Protein AF-A0A7I8DWJ0-F1 (afdb_monomer)

Radius of gyration: 32.16 Å; Cα contacts (8 Å, |Δi|>4): 119; chains: 1; bounding box: 86×66×66 Å

Structure (mmCIF, N/CA/C/O backbone):
data_AF-A0A7I8DWJ0-F1
#
_entry.id   AF-A0A7I8DWJ0-F1
#
loop_
_atom_site.group_PDB
_atom_site.id
_atom_site.type_symbol
_atom_site.label_atom_id
_atom_site.label_alt_id
_atom_site.label_comp_id
_atom_site.label_asym_id
_atom_site.label_entity_id
_atom_site.label_seq_id
_atom_site.pdbx_PDB_ins_code
_atom_site.Cartn_x
_atom_site.Cartn_y
_atom_site.Cartn_z
_atom_site.occupancy
_atom_site.B_iso_or_equiv
_atom_site.auth_seq_id
_atom_site.auth_comp_id
_atom_site.auth_asym_id
_atom_site.auth_atom_id
_atom_site.pdbx_PDB_model_num
ATOM 1 N N . MET A 1 1 ? 43.640 -43.663 -15.642 1.00 38.12 1 MET A N 1
ATOM 2 C CA . MET A 1 1 ? 42.556 -43.078 -16.463 1.00 38.12 1 MET A CA 1
ATOM 3 C C . MET A 1 1 ? 41.650 -42.238 -15.567 1.00 38.12 1 MET A C 1
ATOM 5 O O . MET A 1 1 ? 40.808 -42.789 -14.877 1.00 38.12 1 MET A O 1
ATOM 9 N N . LYS A 1 2 ? 41.875 -40.920 -15.508 1.00 41.25 2 LYS A N 1
ATOM 10 C CA . LYS A 1 2 ? 41.028 -39.936 -14.808 1.00 41.25 2 LYS A CA 1
ATOM 11 C C . LYS A 1 2 ? 40.870 -38.720 -15.730 1.00 41.25 2 LYS A C 1
ATOM 13 O O . LYS A 1 2 ? 41.513 -37.710 -15.523 1.00 41.25 2 LYS A O 1
ATOM 18 N N . TYR A 1 3 ? 40.081 -38.864 -16.789 1.00 39.22 3 TYR A N 1
ATOM 19 C CA . TYR A 1 3 ? 39.671 -37.759 -17.663 1.00 39.22 3 TYR A CA 1
ATOM 20 C C . TYR A 1 3 ? 38.312 -38.126 -18.269 1.00 39.22 3 TYR A C 1
ATOM 22 O O . TYR A 1 3 ? 38.251 -38.678 -19.360 1.00 39.22 3 TYR A O 1
ATOM 30 N N . SER A 1 4 ? 37.215 -37.925 -17.529 1.00 42.47 4 SER A N 1
ATOM 31 C CA . SER A 1 4 ? 35.872 -37.926 -18.147 1.00 42.47 4 SER A CA 1
ATOM 32 C C . SER A 1 4 ? 34.799 -37.085 -17.433 1.00 42.47 4 SER A C 1
ATOM 34 O O . SER A 1 4 ? 33.689 -36.993 -17.940 1.00 42.47 4 SER A O 1
ATOM 36 N N . ASN A 1 5 ? 35.105 -36.408 -16.316 1.00 39.44 5 ASN A N 1
ATOM 37 C CA . ASN A 1 5 ? 34.100 -35.613 -15.589 1.00 39.44 5 ASN A CA 1
ATOM 38 C C . ASN A 1 5 ? 34.169 -34.092 -15.823 1.00 39.44 5 ASN A C 1
ATOM 40 O O . ASN A 1 5 ? 33.185 -33.411 -15.551 1.00 39.44 5 ASN A O 1
ATOM 44 N N . GLU A 1 6 ? 35.263 -33.541 -16.358 1.00 39.34 6 GLU A N 1
ATOM 45 C CA . GLU A 1 6 ? 35.387 -32.083 -16.561 1.00 39.34 6 GLU A CA 1
ATOM 46 C C . GLU A 1 6 ? 34.667 -31.587 -17.828 1.00 39.34 6 GLU A C 1
ATOM 48 O O . GLU A 1 6 ? 34.031 -30.536 -17.806 1.00 39.34 6 GLU A O 1
ATOM 53 N N . THR A 1 7 ? 34.641 -32.375 -18.906 1.00 38.75 7 THR A N 1
ATOM 54 C CA . THR A 1 7 ? 33.940 -32.028 -20.159 1.00 38.75 7 THR A CA 1
ATOM 55 C C . THR A 1 7 ? 32.411 -32.004 -20.019 1.00 38.75 7 THR A C 1
ATOM 57 O O . THR A 1 7 ? 31.744 -31.231 -20.701 1.00 38.75 7 THR A O 1
ATOM 60 N N . SER A 1 8 ? 31.848 -32.781 -19.087 1.00 44.53 8 SER A N 1
ATOM 61 C CA . SER A 1 8 ? 30.411 -32.781 -18.753 1.00 44.53 8 SER A CA 1
ATOM 62 C C . SER A 1 8 ? 29.980 -31.516 -17.995 1.00 44.53 8 SER A C 1
ATOM 64 O O . SER A 1 8 ? 28.898 -30.979 -18.236 1.00 44.53 8 SER A O 1
ATOM 66 N N . LEU A 1 9 ? 30.837 -31.002 -17.107 1.00 36.72 9 LEU A N 1
ATOM 67 C CA . LEU A 1 9 ? 30.561 -29.795 -16.322 1.00 36.72 9 LEU A CA 1
ATOM 68 C C . LEU A 1 9 ? 30.713 -28.522 -17.161 1.00 36.72 9 LEU A C 1
ATOM 70 O O . LEU A 1 9 ? 29.859 -27.642 -17.075 1.00 36.72 9 LEU A O 1
ATOM 74 N N . ILE A 1 10 ? 31.730 -28.456 -18.028 1.00 40.34 10 ILE A N 1
ATOM 75 C CA . ILE A 1 10 ? 31.945 -27.316 -18.935 1.00 40.34 10 ILE A CA 1
ATOM 76 C C . ILE A 1 10 ? 30.821 -27.231 -19.984 1.00 40.34 10 ILE A C 1
ATOM 78 O O . ILE A 1 10 ? 30.310 -26.143 -20.236 1.00 40.34 10 ILE A O 1
ATOM 82 N N . GLY A 1 11 ? 30.355 -28.364 -20.528 1.00 32.62 11 GLY A N 1
ATOM 83 C CA . GLY A 1 11 ? 29.221 -28.399 -21.465 1.00 32.62 11 GLY A CA 1
ATOM 84 C C . GLY A 1 11 ? 27.873 -28.024 -20.831 1.00 32.62 11 GLY A C 1
ATOM 85 O O . GLY A 1 11 ? 27.068 -27.334 -21.454 1.00 3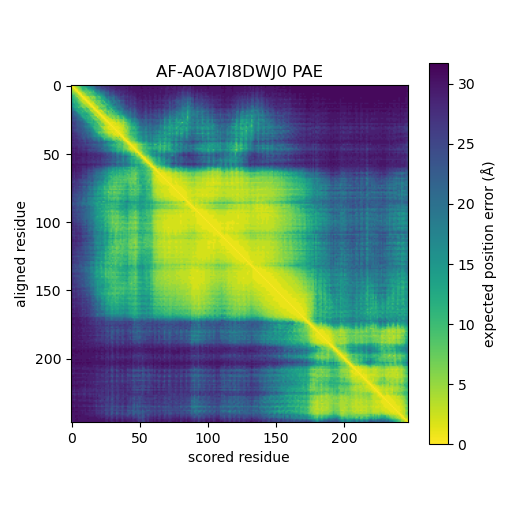2.62 11 GLY A O 1
ATOM 86 N N . LYS A 1 12 ? 27.632 -28.405 -19.567 1.00 36.91 12 LYS A N 1
ATOM 87 C CA . LYS A 1 12 ? 26.443 -27.970 -18.807 1.00 36.91 12 LYS A CA 1
ATOM 88 C C . LYS A 1 12 ? 26.503 -26.490 -18.430 1.00 36.91 12 LYS A C 1
ATOM 90 O O . LYS A 1 12 ? 25.482 -25.814 -18.512 1.00 36.91 12 LYS A O 1
ATOM 95 N N . ALA A 1 13 ? 27.679 -25.985 -18.057 1.00 32.97 13 ALA A N 1
ATOM 96 C CA . ALA A 1 13 ? 27.888 -24.569 -17.774 1.00 32.97 13 ALA A CA 1
ATOM 97 C C . ALA A 1 13 ? 27.677 -23.714 -19.033 1.00 32.97 13 ALA A C 1
ATOM 99 O O . ALA A 1 13 ? 26.927 -22.746 -18.964 1.00 32.97 13 ALA A O 1
ATOM 100 N N . ALA A 1 14 ? 28.233 -24.123 -20.180 1.00 31.12 14 ALA A N 1
ATOM 101 C CA . ALA A 1 14 ? 28.065 -23.447 -21.467 1.00 31.12 14 ALA A CA 1
ATOM 102 C C . ALA A 1 14 ? 26.604 -23.444 -21.952 1.00 31.12 14 ALA A C 1
ATOM 104 O O . ALA A 1 14 ? 26.089 -22.380 -22.275 1.00 31.12 14 ALA A O 1
ATOM 105 N N . ASN A 1 15 ? 25.895 -24.581 -21.895 1.00 34.09 15 ASN A N 1
ATOM 106 C CA . ASN A 1 15 ? 24.464 -24.631 -22.233 1.00 34.09 15 ASN A CA 1
ATOM 107 C C . ASN A 1 15 ? 23.600 -23.816 -21.260 1.00 34.09 15 ASN A C 1
ATOM 109 O O . ASN A 1 15 ? 22.621 -23.205 -21.674 1.00 34.09 15 ASN A O 1
ATOM 113 N N . SER A 1 16 ? 23.950 -23.777 -19.969 1.00 35.78 16 SER A N 1
ATOM 114 C CA . SER A 1 16 ? 23.256 -22.903 -19.019 1.00 35.78 16 SER A CA 1
ATOM 115 C C . SER A 1 16 ? 23.522 -21.427 -19.316 1.00 35.78 16 SER A C 1
ATOM 117 O O . SER A 1 16 ? 22.603 -20.633 -19.207 1.00 35.78 16 SER A O 1
ATOM 119 N N . LEU A 1 17 ? 24.736 -21.053 -19.734 1.00 32.88 17 LEU A N 1
ATOM 120 C CA . LEU A 1 17 ? 25.091 -19.679 -20.096 1.00 32.88 17 LEU A CA 1
ATOM 121 C C . LEU A 1 17 ? 24.358 -19.220 -21.365 1.00 32.88 17 LEU A C 1
ATOM 123 O O . LEU A 1 17 ? 23.920 -18.079 -21.428 1.00 32.88 17 LEU A O 1
ATOM 127 N N . ASP A 1 18 ? 24.181 -20.124 -22.330 1.00 39.91 18 ASP A N 1
ATOM 128 C CA . ASP A 1 18 ? 23.514 -19.878 -23.615 1.00 39.91 18 ASP A CA 1
ATOM 129 C C . ASP A 1 18 ? 21.983 -19.771 -23.461 1.00 39.91 18 ASP A C 1
ATOM 131 O O . ASP A 1 18 ? 21.349 -18.858 -23.988 1.00 39.91 18 ASP A O 1
ATOM 135 N N . ILE A 1 19 ? 21.379 -20.619 -22.617 1.00 40.84 19 ILE A N 1
ATOM 136 C CA . ILE A 1 19 ? 19.956 -20.507 -22.241 1.00 40.84 19 ILE A CA 1
ATOM 137 C C . ILE A 1 19 ? 19.712 -19.240 -21.410 1.00 40.84 19 ILE A C 1
ATOM 139 O O . ILE A 1 19 ? 18.733 -18.531 -21.641 1.00 40.84 19 ILE A O 1
ATOM 143 N N . LYS A 1 20 ? 20.615 -18.923 -20.472 1.00 37.03 20 LYS A N 1
ATOM 144 C CA . LYS A 1 20 ? 20.565 -17.681 -19.692 1.00 37.03 20 LYS A CA 1
ATOM 145 C C . LYS A 1 20 ? 20.691 -16.458 -20.607 1.00 37.03 20 LYS A C 1
ATOM 147 O O . LYS A 1 20 ? 19.865 -15.566 -20.502 1.00 37.03 20 LYS A O 1
ATOM 152 N N . GLY A 1 21 ? 21.623 -16.451 -21.562 1.00 31.94 21 GLY A N 1
ATOM 153 C CA . GLY A 1 21 ? 21.778 -15.387 -22.564 1.00 31.94 21 GLY A CA 1
ATOM 154 C C . GLY A 1 21 ? 20.556 -15.211 -23.472 1.00 31.94 21 GLY A C 1
ATOM 155 O O . GLY A 1 21 ? 20.156 -14.084 -23.751 1.00 31.94 21 GLY A O 1
ATOM 156 N N . ALA A 1 22 ? 19.904 -16.306 -23.871 1.00 38.81 22 ALA A N 1
ATOM 157 C CA . ALA A 1 22 ? 18.688 -16.269 -24.686 1.00 38.81 22 ALA A CA 1
ATOM 158 C C . ALA A 1 22 ? 17.448 -15.768 -23.919 1.00 38.81 22 ALA A C 1
ATOM 160 O O . ALA A 1 22 ? 16.574 -15.136 -24.511 1.00 38.81 22 ALA A O 1
ATOM 161 N N . ILE A 1 23 ? 17.355 -16.037 -22.613 1.00 40.31 23 ILE A N 1
ATOM 162 C CA . ILE A 1 23 ? 16.277 -15.529 -21.747 1.00 40.31 23 ILE A CA 1
ATOM 163 C C . ILE A 1 23 ? 16.536 -14.061 -21.371 1.00 40.31 23 ILE A C 1
ATOM 165 O O . ILE A 1 23 ? 15.615 -13.256 -21.458 1.00 40.31 23 ILE A O 1
ATOM 169 N N . ILE A 1 24 ? 17.790 -13.696 -21.065 1.00 40.47 24 ILE A N 1
ATOM 170 C CA . ILE A 1 24 ? 18.255 -12.305 -20.888 1.00 40.47 24 ILE A CA 1
ATOM 171 C C . ILE A 1 24 ? 17.880 -11.480 -22.114 1.00 40.47 24 ILE A C 1
ATOM 173 O O . ILE A 1 24 ? 17.202 -10.470 -21.972 1.00 40.47 24 ILE A O 1
ATOM 177 N N . GLY A 1 25 ? 18.238 -11.953 -23.311 1.00 41.56 25 GLY A N 1
ATOM 178 C CA . GLY A 1 25 ? 17.895 -11.296 -24.569 1.00 41.56 25 GLY A CA 1
ATOM 179 C C . GLY A 1 25 ? 16.391 -11.094 -24.732 1.00 41.56 25 GLY A C 1
ATOM 180 O O . GLY A 1 25 ? 15.974 -10.010 -25.104 1.00 41.56 25 GLY A O 1
ATOM 181 N N . LYS A 1 26 ? 15.560 -12.076 -24.360 1.00 48.03 26 LYS A N 1
ATOM 182 C CA . LYS A 1 26 ? 14.095 -11.963 -24.464 1.00 48.03 26 LYS A CA 1
ATOM 183 C C . LYS A 1 26 ? 13.479 -10.998 -23.456 1.00 48.03 26 LYS A C 1
ATOM 185 O O . LYS A 1 26 ? 12.588 -10.255 -23.845 1.00 48.03 26 LYS A O 1
ATOM 190 N N . THR A 1 27 ? 13.933 -10.975 -22.203 1.00 46.00 27 THR A N 1
ATOM 191 C CA . THR A 1 27 ? 13.419 -10.042 -21.182 1.00 46.00 27 THR A CA 1
ATOM 192 C C . THR A 1 27 ? 13.925 -8.611 -21.414 1.00 46.00 27 THR A C 1
ATOM 194 O O . THR A 1 27 ? 13.172 -7.661 -21.218 1.00 46.00 27 THR A O 1
ATOM 197 N N . LEU A 1 28 ? 15.161 -8.438 -21.898 1.00 46.34 28 LEU A N 1
ATOM 198 C CA . LEU A 1 28 ? 15.708 -7.141 -22.327 1.00 46.34 28 LEU A CA 1
ATOM 199 C C . LEU A 1 28 ? 15.039 -6.619 -23.591 1.00 46.34 28 LEU A C 1
ATOM 201 O O . LEU A 1 28 ? 14.579 -5.480 -23.602 1.00 46.34 28 LEU A O 1
ATOM 205 N N . ASP A 1 29 ? 14.954 -7.444 -24.637 1.00 52.12 29 ASP A N 1
ATOM 206 C CA . ASP A 1 29 ? 14.240 -7.086 -25.861 1.00 52.12 29 ASP A CA 1
ATOM 207 C C . ASP A 1 29 ? 12.781 -6.789 -25.540 1.00 52.12 29 ASP A C 1
ATOM 209 O O . ASP A 1 29 ? 12.215 -5.881 -26.131 1.00 52.12 29 ASP A O 1
ATOM 213 N N . PHE A 1 30 ? 12.190 -7.476 -24.561 1.00 55.66 30 PHE A N 1
ATOM 214 C CA . PHE A 1 30 ? 10.853 -7.184 -24.077 1.00 55.66 30 PHE A CA 1
ATOM 215 C C . PHE A 1 30 ? 10.749 -5.826 -23.391 1.00 55.66 30 PHE A C 1
ATOM 217 O O . PHE A 1 30 ? 9.953 -5.022 -23.848 1.00 55.66 30 PHE A O 1
ATOM 224 N N . ILE A 1 31 ? 11.540 -5.524 -22.356 1.00 52.66 31 ILE A N 1
ATOM 225 C CA . ILE A 1 31 ? 11.475 -4.229 -21.650 1.00 52.66 31 ILE A CA 1
ATOM 226 C C . ILE A 1 31 ? 11.769 -3.077 -22.623 1.00 52.66 31 ILE A C 1
ATOM 228 O O . ILE A 1 31 ? 11.056 -2.075 -22.640 1.00 52.66 31 ILE A O 1
ATOM 232 N N . ILE A 1 32 ? 12.757 -3.249 -23.505 1.00 54.53 32 ILE A N 1
ATOM 233 C CA . ILE A 1 32 ? 13.129 -2.256 -24.517 1.00 54.53 32 ILE A CA 1
ATOM 234 C C . ILE A 1 32 ? 12.031 -2.114 -25.581 1.00 54.53 32 ILE A C 1
ATOM 236 O O . ILE A 1 32 ? 11.665 -0.989 -25.917 1.00 54.53 32 ILE A O 1
ATOM 240 N N . GLN A 1 33 ? 11.472 -3.202 -26.122 1.00 55.09 33 GLN A N 1
ATOM 241 C CA . GLN A 1 33 ? 10.361 -3.128 -27.085 1.00 55.09 33 GLN A CA 1
ATOM 242 C C . GLN A 1 33 ? 9.077 -2.629 -26.431 1.00 55.09 33 GLN A C 1
ATOM 244 O O . GLN A 1 33 ? 8.309 -1.930 -27.076 1.00 55.09 33 GLN A O 1
ATOM 249 N N . PHE A 1 34 ? 8.846 -2.944 -25.164 1.00 56.62 34 PHE A N 1
ATOM 250 C CA . PHE A 1 34 ? 7.689 -2.530 -24.390 1.00 56.62 34 PHE A CA 1
ATOM 251 C C . PHE A 1 34 ? 7.706 -1.019 -24.142 1.00 56.62 34 PHE A C 1
ATOM 253 O O . PHE A 1 34 ? 6.735 -0.332 -24.465 1.00 56.62 34 PHE A O 1
ATOM 260 N N . ILE A 1 35 ? 8.832 -0.488 -23.655 1.00 52.22 35 ILE A N 1
ATOM 261 C CA . ILE A 1 35 ? 9.038 0.952 -23.457 1.00 52.22 35 ILE A CA 1
ATOM 262 C C . ILE A 1 35 ? 8.957 1.668 -24.802 1.00 52.22 35 ILE A C 1
ATOM 264 O O . ILE A 1 35 ? 8.187 2.618 -24.947 1.00 52.22 35 ILE A O 1
ATOM 268 N N . ASN A 1 36 ? 9.638 1.155 -25.830 1.00 52.88 36 ASN A N 1
ATOM 269 C CA . ASN A 1 36 ? 9.547 1.730 -27.168 1.00 52.88 36 ASN A CA 1
ATOM 270 C C . ASN A 1 36 ? 8.117 1.672 -27.729 1.00 52.88 36 ASN A C 1
ATOM 272 O O . ASN A 1 36 ? 7.668 2.655 -28.306 1.00 52.88 36 ASN A O 1
ATOM 276 N N . ASN A 1 37 ? 7.356 0.593 -27.543 1.00 54.19 37 ASN A N 1
ATOM 277 C CA . ASN A 1 37 ? 5.997 0.481 -28.078 1.00 54.19 37 ASN A CA 1
ATOM 278 C C . ASN A 1 37 ? 5.004 1.355 -27.298 1.00 54.19 37 ASN A C 1
ATOM 280 O O . ASN A 1 37 ? 4.259 2.117 -27.908 1.00 54.19 37 ASN A O 1
ATOM 284 N N . LYS A 1 38 ? 4.993 1.331 -25.960 1.00 52.81 38 LYS A N 1
ATOM 285 C CA . LYS A 1 38 ? 4.012 2.095 -25.160 1.00 52.81 38 LYS A CA 1
ATOM 286 C C . LYS A 1 38 ? 4.289 3.594 -25.111 1.00 52.81 38 LYS A C 1
ATOM 288 O O . LYS A 1 38 ? 3.333 4.379 -25.130 1.00 52.81 38 LYS A O 1
ATOM 293 N N . VAL A 1 39 ? 5.561 4.003 -25.082 1.00 49.59 39 VAL A N 1
ATOM 294 C CA . VAL A 1 39 ? 5.929 5.427 -25.128 1.00 49.59 39 VAL A CA 1
ATOM 295 C C . VAL A 1 39 ? 5.655 6.004 -26.525 1.00 49.59 39 VAL A C 1
ATOM 297 O O . VAL A 1 39 ? 5.149 7.127 -26.641 1.00 49.59 39 VAL A O 1
ATOM 300 N N . ASN A 1 40 ? 5.856 5.219 -27.595 1.00 51.34 40 ASN A N 1
ATOM 301 C CA . ASN A 1 40 ? 5.532 5.654 -28.959 1.00 51.34 40 ASN A CA 1
ATOM 302 C C . ASN A 1 40 ? 4.025 5.616 -29.284 1.00 51.34 40 ASN A C 1
ATOM 304 O O . ASN A 1 40 ? 3.546 6.503 -29.991 1.00 51.34 40 ASN A O 1
ATOM 308 N N . GLU A 1 41 ? 3.244 4.686 -28.720 1.00 53.12 41 GLU A N 1
ATOM 309 C CA . GLU A 1 41 ? 1.799 4.530 -28.996 1.00 53.12 41 GLU A CA 1
ATOM 310 C C . GLU A 1 41 ? 0.873 5.542 -28.283 1.00 53.12 41 GLU A C 1
ATOM 312 O O . GLU A 1 41 ? -0.347 5.424 -28.378 1.00 53.12 41 GLU A O 1
ATOM 317 N N . LYS A 1 42 ? 1.397 6.536 -27.548 1.00 50.28 42 LYS A N 1
ATOM 318 C CA . LYS A 1 42 ? 0.600 7.482 -26.724 1.00 50.28 42 LYS A CA 1
ATOM 319 C C . LYS A 1 42 ? -0.269 6.819 -25.630 1.00 50.28 42 LYS A C 1
ATOM 321 O O . LYS A 1 42 ? -1.027 7.518 -24.962 1.00 50.28 42 LYS A O 1
ATOM 326 N N . LYS A 1 43 ? -0.122 5.508 -25.387 1.00 51.34 43 LYS A N 1
ATOM 327 C CA . LYS A 1 43 ? -0.810 4.765 -24.310 1.00 51.34 43 LYS A CA 1
ATOM 328 C C . LYS A 1 43 ? -0.262 5.070 -22.916 1.00 51.34 43 LYS A C 1
ATOM 330 O O . LYS A 1 43 ? -0.948 4.795 -21.939 1.00 51.34 43 LYS A O 1
ATOM 335 N N . TRP A 1 44 ? 0.915 5.695 -22.825 1.00 54.75 44 TRP A N 1
ATOM 336 C CA . TRP A 1 44 ? 1.435 6.273 -21.583 1.00 54.75 44 TRP A CA 1
ATOM 337 C C . TRP A 1 44 ? 0.424 7.224 -20.926 1.00 54.75 44 TRP A C 1
ATOM 339 O O . TRP A 1 44 ? 0.310 7.228 -19.711 1.00 54.75 44 TRP A O 1
ATOM 349 N N . LYS A 1 45 ? -0.392 7.953 -21.704 1.00 51.00 45 LYS A N 1
ATOM 350 C CA . LYS A 1 45 ? -1.422 8.840 -21.144 1.00 51.00 45 LYS A CA 1
ATOM 351 C C . LYS A 1 45 ? -2.446 8.088 -20.301 1.00 51.00 45 LYS A C 1
ATOM 353 O O . LYS A 1 45 ? -2.716 8.521 -19.196 1.00 51.00 45 LYS A O 1
ATOM 358 N N . ASN A 1 46 ? -2.973 6.960 -20.774 1.00 52.50 46 ASN A N 1
ATOM 359 C CA . ASN A 1 46 ? -3.978 6.193 -20.027 1.00 52.50 46 ASN A CA 1
ATOM 360 C C . ASN A 1 46 ? -3.398 5.594 -18.737 1.00 52.50 46 ASN A C 1
ATOM 362 O O . ASN A 1 46 ? -4.087 5.538 -17.729 1.00 52.50 46 ASN A O 1
ATOM 366 N N . LEU A 1 47 ? -2.110 5.243 -18.760 1.00 50.66 47 LEU A N 1
ATOM 367 C CA . LEU A 1 47 ? -1.382 4.684 -17.620 1.00 50.66 47 LEU A CA 1
ATOM 368 C C . LEU A 1 47 ? -1.181 5.677 -16.462 1.00 50.66 47 LEU A C 1
ATOM 370 O O . LEU A 1 47 ? -1.058 5.240 -15.326 1.00 50.66 47 LEU A O 1
ATOM 374 N N . PHE A 1 48 ? -1.165 6.987 -16.743 1.00 50.84 48 PHE A N 1
ATOM 375 C CA . PHE A 1 48 ? -1.109 8.051 -15.726 1.00 50.84 48 PHE A CA 1
ATOM 376 C C . PHE A 1 48 ? -2.469 8.738 -15.495 1.00 50.84 48 PHE A C 1
ATOM 378 O O . PHE A 1 48 ? -2.703 9.289 -14.423 1.00 50.84 48 PHE A O 1
ATOM 385 N N . LEU A 1 49 ? -3.384 8.704 -16.476 1.00 43.66 49 LEU A N 1
ATOM 386 C CA . LEU A 1 49 ? -4.744 9.253 -16.369 1.00 43.66 49 LEU A CA 1
ATOM 387 C C . LEU A 1 49 ? -5.654 8.406 -15.471 1.00 43.66 49 LEU A C 1
ATOM 389 O O . LEU A 1 49 ? -6.474 8.980 -14.761 1.00 43.66 49 LEU A O 1
ATOM 393 N N . GLU A 1 50 ? -5.535 7.073 -15.500 1.00 41.12 50 GLU A N 1
ATOM 394 C CA . GLU A 1 50 ? -6.388 6.181 -14.692 1.00 41.12 50 GLU A CA 1
ATOM 395 C C . GLU A 1 50 ? -6.018 6.184 -13.202 1.00 41.12 50 GLU A C 1
ATOM 397 O O . GLU A 1 50 ? -6.857 5.870 -12.362 1.00 41.12 50 GLU A O 1
ATOM 402 N N . THR A 1 51 ? -4.793 6.582 -12.853 1.00 44.44 51 THR A N 1
ATOM 403 C CA . THR A 1 51 ? -4.285 6.532 -11.475 1.00 44.44 51 THR A CA 1
ATOM 404 C C . THR A 1 51 ? -4.015 7.894 -10.839 1.00 44.44 51 THR A C 1
ATOM 406 O O . THR A 1 51 ? -3.844 7.963 -9.624 1.00 44.44 51 THR A O 1
ATOM 409 N N . GLY A 1 52 ? -4.033 8.986 -11.607 1.00 37.62 52 GLY A N 1
ATOM 410 C CA . GLY A 1 52 ? -3.768 10.319 -11.077 1.00 37.62 52 GLY A CA 1
ATOM 411 C C . GLY A 1 52 ? -4.366 11.418 -11.942 1.00 37.62 52 GLY A C 1
ATOM 412 O O . GLY A 1 52 ? -3.685 12.008 -12.780 1.00 37.62 52 GLY A O 1
ATOM 413 N N . GLU A 1 53 ? -5.616 11.795 -11.661 1.00 40.41 53 GLU A N 1
ATOM 414 C CA . GLU A 1 53 ? -6.265 12.975 -12.253 1.00 40.41 53 GLU A CA 1
ATOM 415 C C . GLU A 1 53 ? -5.431 14.267 -12.077 1.00 40.41 53 GLU A C 1
ATOM 417 O O . GLU A 1 53 ? -5.662 15.245 -12.781 1.00 40.41 53 GLU A O 1
ATOM 422 N N . GLN A 1 54 ? -4.456 14.285 -11.157 1.00 41.78 54 GLN A N 1
ATOM 423 C CA . GLN A 1 54 ? -3.571 15.418 -10.863 1.00 41.78 54 GLN A CA 1
ATOM 424 C C . GLN A 1 54 ? -2.255 15.432 -11.662 1.00 41.78 54 GLN A C 1
ATOM 426 O O . GLN A 1 54 ? -1.753 16.519 -11.947 1.00 41.78 54 GLN A O 1
ATOM 431 N N . VAL A 1 55 ? -1.712 14.277 -12.071 1.00 45.09 55 VAL A N 1
ATOM 432 C CA . VAL A 1 55 ? -0.417 14.207 -12.786 1.00 45.09 55 VAL A CA 1
ATOM 433 C C . VAL A 1 55 ? -0.526 14.842 -14.174 1.00 45.09 55 VAL A C 1
ATOM 435 O O . VAL A 1 55 ? 0.365 15.563 -14.614 1.00 45.09 55 VAL A O 1
ATOM 438 N N . VAL A 1 56 ? -1.659 14.634 -14.851 1.00 46.25 56 VAL A N 1
ATOM 439 C CA . VAL A 1 56 ? -1.871 15.123 -16.224 1.00 46.25 56 VAL A CA 1
ATOM 440 C C . VAL A 1 56 ? -2.453 16.540 -16.267 1.00 46.25 56 VAL A C 1
ATOM 442 O O . VAL A 1 56 ? -2.210 17.263 -17.231 1.00 46.25 56 VAL A O 1
ATOM 445 N N . LYS A 1 57 ? -3.173 16.979 -15.222 1.00 46.31 57 LYS A N 1
ATOM 446 C CA . LYS A 1 57 ? -3.764 18.332 -15.162 1.00 46.31 57 LYS A CA 1
ATOM 447 C C . LYS A 1 57 ? -2.719 19.458 -15.063 1.00 46.31 57 LYS A C 1
ATOM 449 O O . LYS A 1 57 ? -3.060 20.588 -15.384 1.00 46.31 57 LYS A O 1
ATOM 454 N N . ASN A 1 58 ? -1.472 19.155 -14.684 1.00 47.22 58 ASN A N 1
ATOM 455 C CA . ASN A 1 58 ? -0.393 20.140 -14.497 1.00 47.22 58 ASN A CA 1
ATOM 456 C C . ASN A 1 58 ? 0.662 20.176 -15.624 1.00 47.22 58 ASN A C 1
ATOM 458 O O . ASN A 1 58 ? 1.685 20.841 -15.476 1.00 47.22 58 ASN A O 1
ATOM 462 N N . LEU A 1 59 ? 0.451 19.476 -16.743 1.00 51.00 59 LEU A N 1
ATOM 463 C CA . LEU A 1 59 ? 1.397 19.456 -17.865 1.00 51.00 59 LEU A CA 1
ATOM 464 C C . LEU A 1 59 ? 0.879 20.315 -19.026 1.00 51.00 59 LEU A C 1
ATOM 466 O O . LEU A 1 59 ? 0.305 19.791 -19.982 1.00 51.00 59 LEU A O 1
ATOM 470 N N . ASP A 1 60 ? 1.125 21.626 -18.957 1.00 51.41 60 ASP A N 1
ATOM 471 C CA . ASP A 1 60 ? 0.961 22.539 -20.103 1.00 51.41 60 ASP A CA 1
ATOM 472 C C . ASP A 1 60 ? 1.871 22.139 -21.292 1.00 51.41 60 ASP A C 1
ATOM 474 O O . ASP A 1 60 ? 1.575 22.475 -22.438 1.00 51.41 60 ASP A O 1
ATOM 478 N N . ASP A 1 61 ? 2.934 21.357 -21.043 1.00 63.41 61 ASP A N 1
ATOM 479 C CA . ASP A 1 61 ? 3.858 20.813 -22.047 1.00 63.41 61 ASP A CA 1
ATOM 480 C C . ASP A 1 61 ? 3.903 19.272 -22.024 1.00 63.41 61 ASP A C 1
ATOM 482 O O . ASP A 1 61 ? 4.780 18.625 -21.443 1.00 63.41 61 ASP A O 1
ATOM 486 N N . GLN A 1 62 ? 2.906 18.660 -22.663 1.00 61.38 62 GLN A N 1
ATOM 487 C CA . GLN A 1 62 ? 2.788 17.200 -22.753 1.00 61.38 62 GLN A CA 1
ATOM 488 C C . GLN A 1 62 ? 3.857 16.552 -23.641 1.00 61.38 62 GLN A C 1
ATOM 490 O O . GLN A 1 62 ? 4.190 15.382 -23.438 1.00 61.38 62 GLN A O 1
ATOM 495 N N . ASP A 1 63 ? 4.355 17.277 -24.643 1.00 64.38 63 ASP A N 1
ATOM 496 C CA . ASP A 1 63 ? 5.397 16.772 -25.534 1.00 64.38 63 ASP A CA 1
ATOM 497 C C . ASP A 1 63 ? 6.768 16.836 -24.845 1.00 64.38 63 ASP A C 1
ATOM 499 O O . ASP A 1 63 ? 7.548 15.894 -24.988 1.00 64.38 63 ASP A O 1
ATOM 503 N N . GLY A 1 64 ? 7.018 17.864 -24.023 1.00 65.81 64 GLY A N 1
ATOM 504 C CA . GLY A 1 64 ? 8.163 17.943 -23.112 1.00 65.81 64 GLY A CA 1
ATOM 505 C C . GLY A 1 64 ? 8.218 16.755 -22.156 1.00 65.81 64 GLY A C 1
ATOM 506 O O . GLY A 1 64 ? 9.167 15.979 -22.210 1.00 65.81 64 GLY A O 1
ATOM 507 N N . PHE A 1 65 ? 7.142 16.503 -21.402 1.00 68.38 65 PHE A N 1
ATOM 508 C CA . PHE A 1 65 ? 7.088 15.361 -20.476 1.00 68.38 65 PHE A CA 1
ATOM 509 C C . PHE A 1 65 ? 7.292 14.007 -21.172 1.00 68.38 65 PHE A C 1
ATOM 511 O O . PHE A 1 65 ? 7.990 13.129 -20.665 1.00 68.38 65 PHE A O 1
ATOM 518 N N . LYS A 1 66 ? 6.715 13.819 -22.366 1.00 65.75 66 LYS A N 1
ATOM 519 C CA . LYS A 1 66 ? 6.947 12.605 -23.161 1.00 65.75 66 LYS A CA 1
ATOM 520 C C . LYS A 1 66 ? 8.422 12.464 -23.553 1.00 65.75 66 LYS A C 1
ATOM 522 O O . LYS A 1 66 ? 8.954 11.354 -23.508 1.00 65.75 66 LYS A O 1
ATOM 527 N N . ASN A 1 67 ? 9.060 13.551 -23.981 1.00 67.38 67 ASN A N 1
ATOM 528 C CA . ASN A 1 67 ? 10.473 13.542 -24.349 1.00 67.38 67 ASN A CA 1
ATOM 529 C C . ASN A 1 67 ? 11.358 13.267 -23.130 1.00 67.38 67 ASN A C 1
ATOM 531 O O . ASN A 1 67 ? 12.277 12.461 -23.239 1.00 67.38 67 ASN A O 1
ATOM 535 N N . ASP A 1 68 ? 11.027 13.831 -21.970 1.00 71.94 68 ASP A N 1
ATOM 536 C CA . ASP A 1 68 ? 11.729 13.559 -20.715 1.00 71.94 68 ASP A CA 1
ATOM 537 C C . ASP A 1 68 ? 11.646 12.072 -20.354 1.00 71.94 68 ASP A C 1
ATOM 539 O O . ASP A 1 68 ? 12.669 11.445 -20.087 1.00 71.94 68 ASP A O 1
ATOM 543 N N . LEU A 1 69 ? 10.462 11.457 -20.461 1.00 73.56 69 LEU A N 1
ATOM 544 C CA . LEU A 1 69 ? 10.308 10.012 -20.262 1.00 73.56 69 LEU A CA 1
ATOM 545 C C . LEU A 1 69 ? 11.120 9.182 -21.267 1.00 73.56 69 LEU A C 1
ATOM 547 O O . LEU A 1 69 ? 11.684 8.163 -20.885 1.00 73.56 69 LEU A O 1
ATOM 551 N N . LEU A 1 70 ? 11.210 9.588 -22.537 1.00 66.31 70 LEU A N 1
ATOM 552 C CA . LEU A 1 70 ? 12.032 8.883 -23.534 1.00 66.31 70 LEU A CA 1
ATOM 553 C C . LEU A 1 70 ? 13.528 8.934 -23.208 1.00 66.31 70 LEU A C 1
ATOM 555 O O . LEU A 1 70 ? 14.254 7.987 -23.512 1.00 66.31 70 LEU A O 1
ATOM 559 N N . VAL A 1 71 ? 13.988 10.034 -22.613 1.00 71.50 71 VAL A N 1
ATOM 560 C CA . VAL A 1 71 ? 15.384 10.199 -22.203 1.00 71.50 71 VAL A CA 1
ATOM 561 C C . VAL A 1 71 ? 15.657 9.425 -20.908 1.00 71.50 71 VAL A C 1
ATOM 563 O O . VAL A 1 71 ? 16.621 8.662 -20.851 1.00 71.50 71 VAL A O 1
ATOM 566 N N . ILE A 1 72 ? 14.787 9.554 -19.901 1.00 77.44 72 ILE A N 1
ATOM 567 C CA . ILE A 1 72 ? 14.863 8.811 -18.632 1.00 77.44 72 ILE A CA 1
ATOM 568 C C . ILE A 1 72 ? 14.862 7.310 -18.919 1.00 77.44 72 ILE A C 1
ATOM 570 O O . ILE A 1 72 ? 15.786 6.598 -18.539 1.00 77.44 72 ILE A O 1
ATOM 574 N N . PHE A 1 73 ? 13.893 6.829 -19.694 1.00 73.25 73 PHE A N 1
ATOM 575 C CA . PHE A 1 73 ? 13.780 5.425 -20.086 1.00 73.25 73 PHE A CA 1
ATOM 576 C C . PHE A 1 73 ? 14.511 5.116 -21.397 1.00 73.25 73 PHE A C 1
ATOM 578 O O . PHE A 1 73 ? 14.038 4.322 -22.216 1.00 73.25 73 PHE A O 1
ATOM 585 N N . SER A 1 74 ? 15.678 5.735 -21.604 1.00 69.88 74 SER A N 1
ATOM 586 C CA . SER A 1 74 ? 16.529 5.436 -22.755 1.00 69.88 74 SER A CA 1
ATOM 587 C C . SER A 1 74 ? 16.919 3.957 -22.796 1.00 69.88 74 SER A C 1
ATOM 589 O O . SER A 1 74 ? 16.955 3.257 -21.780 1.00 69.88 74 SER A O 1
ATOM 591 N N . LYS A 1 75 ? 17.266 3.478 -23.994 1.00 66.19 75 LYS A N 1
ATOM 592 C CA . LYS A 1 75 ? 17.711 2.096 -24.202 1.00 66.19 75 LYS A CA 1
ATOM 593 C C . LYS A 1 75 ? 18.852 1.707 -23.254 1.00 66.19 75 LYS A C 1
ATOM 595 O O . LYS A 1 75 ? 18.816 0.612 -22.704 1.00 66.19 75 LYS A O 1
ATOM 600 N N . ASP A 1 76 ? 19.816 2.600 -23.051 1.00 72.94 76 ASP A N 1
ATOM 601 C CA . ASP A 1 76 ? 21.002 2.335 -22.234 1.00 72.94 76 ASP A CA 1
ATOM 602 C C . ASP A 1 76 ? 20.641 2.212 -20.747 1.00 72.94 76 ASP A C 1
ATOM 604 O O . ASP A 1 76 ? 21.061 1.261 -20.084 1.00 72.94 76 ASP A O 1
ATOM 608 N N . ASN A 1 77 ? 19.785 3.108 -20.238 1.00 77.88 77 ASN A N 1
ATOM 609 C CA . ASN A 1 77 ? 19.309 3.052 -18.852 1.00 77.88 77 ASN A CA 1
ATOM 610 C C . ASN A 1 77 ? 18.524 1.760 -18.597 1.00 77.88 77 ASN A C 1
ATOM 612 O O . ASN A 1 77 ? 18.729 1.078 -17.594 1.00 77.88 77 ASN A O 1
ATOM 616 N N . MET A 1 78 ? 17.659 1.383 -19.538 1.00 74.06 78 MET A N 1
ATOM 617 C CA . MET A 1 78 ? 16.850 0.169 -19.422 1.00 74.06 78 MET A CA 1
ATOM 618 C C . MET A 1 78 ? 17.674 -1.099 -19.539 1.00 74.06 78 MET A C 1
ATOM 620 O O . MET A 1 78 ? 17.416 -2.068 -18.825 1.00 74.06 78 MET A O 1
ATOM 624 N N . GLN A 1 79 ? 18.698 -1.083 -20.388 1.00 68.50 79 GLN A N 1
ATOM 625 C CA . GLN A 1 79 ? 19.630 -2.189 -20.487 1.00 68.50 79 GLN A CA 1
ATOM 626 C C . GLN A 1 79 ? 20.384 -2.398 -19.168 1.00 68.50 79 GLN A C 1
ATOM 628 O O . GLN A 1 79 ? 20.452 -3.524 -18.681 1.00 68.50 79 GLN A O 1
ATOM 633 N N . ASN A 1 80 ? 20.858 -1.320 -18.545 1.00 79.25 80 ASN A N 1
ATOM 634 C CA . ASN A 1 80 ? 21.551 -1.376 -17.259 1.00 79.25 80 ASN A CA 1
ATOM 635 C C . ASN A 1 80 ? 20.665 -1.952 -16.135 1.00 79.25 80 ASN A C 1
ATOM 637 O O . ASN A 1 80 ? 21.085 -2.864 -15.419 1.00 79.25 80 ASN A O 1
ATOM 641 N N . ILE A 1 81 ? 19.418 -1.476 -16.010 1.00 80.12 81 ILE A N 1
ATOM 642 C CA . ILE A 1 81 ? 18.460 -1.992 -15.013 1.00 80.12 81 ILE A CA 1
ATOM 643 C C . ILE A 1 81 ? 18.147 -3.472 -15.272 1.00 80.12 81 ILE A C 1
ATOM 645 O O . ILE A 1 81 ? 18.080 -4.282 -14.342 1.00 80.12 81 ILE A O 1
ATOM 649 N N . ALA A 1 82 ? 17.972 -3.864 -16.533 1.00 70.94 82 ALA A N 1
ATOM 650 C CA . ALA A 1 82 ? 17.642 -5.240 -16.877 1.00 70.94 82 ALA A CA 1
ATOM 651 C C . ALA A 1 82 ? 18.814 -6.213 -16.635 1.00 70.94 82 ALA A C 1
ATOM 653 O O . ALA A 1 82 ? 18.608 -7.302 -16.098 1.00 70.94 82 ALA A O 1
ATOM 654 N N . GLU A 1 83 ? 20.051 -5.817 -16.951 1.00 75.31 83 GLU A N 1
ATOM 655 C CA . GLU A 1 83 ? 21.253 -6.621 -16.683 1.00 75.31 83 GLU A CA 1
ATOM 656 C C . GLU A 1 83 ? 21.438 -6.891 -15.182 1.00 75.31 83 GLU A C 1
ATOM 658 O O . GLU A 1 83 ? 21.721 -8.020 -14.776 1.00 75.31 83 GLU A O 1
ATOM 663 N N . LYS A 1 84 ? 21.215 -5.875 -14.344 1.00 80.62 84 LYS A N 1
ATOM 664 C CA . LYS A 1 84 ? 21.368 -5.961 -12.883 1.00 80.62 84 LYS A CA 1
ATOM 665 C C . LYS A 1 84 ? 20.178 -6.595 -12.148 1.00 80.62 84 LYS A C 1
ATOM 667 O O . LYS A 1 84 ? 20.331 -7.037 -11.009 1.00 80.62 84 LYS A O 1
ATOM 672 N N . SER A 1 85 ? 18.993 -6.630 -12.757 1.00 77.69 85 SER A N 1
ATOM 673 C CA . SER A 1 85 ? 17.797 -7.284 -12.192 1.00 77.69 85 SER A CA 1
ATOM 674 C C . SER A 1 85 ? 17.693 -8.771 -12.541 1.00 77.69 85 SER A C 1
ATOM 676 O O . SER A 1 85 ? 16.844 -9.482 -11.996 1.00 77.69 85 SER A O 1
ATOM 678 N N . TYR A 1 86 ? 18.555 -9.259 -13.432 1.00 70.69 86 TYR A N 1
ATOM 679 C CA . TYR A 1 86 ? 18.452 -10.590 -14.014 1.00 70.69 86 TYR A CA 1
ATOM 680 C C . TYR A 1 86 ? 18.454 -11.729 -12.984 1.00 70.69 86 TYR A C 1
ATOM 682 O O . TYR A 1 86 ? 17.590 -12.611 -13.019 1.00 70.69 86 TYR A O 1
ATOM 690 N N . ASP A 1 87 ? 19.418 -11.713 -12.065 1.00 75.56 87 ASP A N 1
ATOM 691 C CA . ASP A 1 87 ? 19.637 -12.774 -11.079 1.00 75.56 87 ASP A CA 1
ATOM 692 C C . ASP A 1 87 ? 18.709 -12.680 -9.861 1.00 75.56 87 ASP A C 1
ATOM 694 O O . ASP A 1 87 ? 18.675 -13.596 -9.035 1.00 75.56 87 ASP A O 1
ATOM 698 N N . LYS A 1 88 ? 17.922 -11.605 -9.773 1.00 82.06 88 LYS A N 1
ATOM 699 C CA . LYS A 1 88 ? 17.003 -11.358 -8.665 1.00 82.06 88 LYS A CA 1
ATOM 700 C C . LYS A 1 88 ? 15.792 -12.265 -8.755 1.00 82.06 88 LYS A C 1
ATOM 702 O O . LYS A 1 88 ? 15.222 -12.458 -9.834 1.00 82.06 88 LYS A O 1
ATOM 707 N N . ARG A 1 89 ? 15.365 -12.786 -7.606 1.00 83.88 89 ARG A N 1
ATOM 708 C CA . ARG A 1 89 ? 14.059 -13.457 -7.471 1.00 83.88 89 ARG A CA 1
ATOM 709 C C . ARG A 1 89 ? 12.932 -12.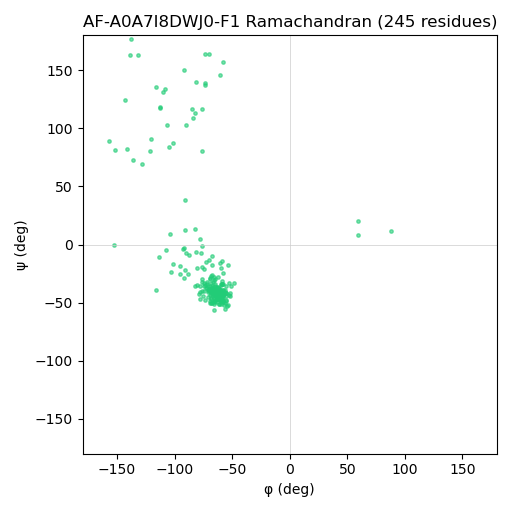433 -7.492 1.00 83.88 89 ARG A C 1
ATOM 711 O O . ARG A 1 89 ? 13.189 -11.250 -7.271 1.00 83.88 89 ARG A O 1
ATOM 718 N N . GLY A 1 90 ? 11.687 -12.861 -7.700 1.00 82.12 90 GLY A N 1
ATOM 719 C CA . GLY A 1 90 ? 10.564 -11.922 -7.776 1.00 82.12 90 GLY A CA 1
ATOM 720 C C . GLY A 1 90 ? 10.388 -11.088 -6.500 1.00 82.12 90 GLY A C 1
ATOM 721 O O . GLY A 1 90 ? 10.110 -9.894 -6.600 1.00 82.12 90 GLY A O 1
ATOM 722 N N . TYR A 1 91 ? 10.673 -11.662 -5.324 1.00 84.69 91 TYR A N 1
ATOM 723 C CA . TYR A 1 91 ? 10.640 -10.947 -4.036 1.00 84.69 91 TYR A CA 1
ATOM 724 C C . TYR A 1 91 ? 11.701 -9.835 -3.907 1.00 84.69 91 TYR A C 1
ATOM 726 O O . TYR A 1 91 ? 11.511 -8.863 -3.185 1.00 84.69 91 TYR A O 1
ATOM 734 N N . GLU A 1 92 ? 12.831 -9.958 -4.604 1.00 87.38 92 GLU A N 1
ATOM 735 C CA . GLU A 1 92 ? 13.919 -8.965 -4.587 1.00 87.38 92 GLU A CA 1
ATOM 736 C C . GLU A 1 92 ? 13.810 -7.982 -5.758 1.00 87.38 92 GLU A C 1
ATOM 738 O O . GLU A 1 92 ? 14.297 -6.852 -5.681 1.00 87.38 92 GLU A O 1
ATOM 743 N N . LEU A 1 93 ? 13.162 -8.415 -6.842 1.00 85.88 93 LEU A N 1
ATOM 744 C CA . LEU A 1 93 ? 13.006 -7.665 -8.079 1.00 85.88 93 LEU A CA 1
ATOM 745 C C . LEU A 1 93 ? 12.287 -6.337 -7.846 1.00 85.88 93 LEU A C 1
ATOM 747 O O . LEU A 1 93 ? 12.739 -5.317 -8.350 1.00 85.88 93 LEU A O 1
ATOM 751 N N . ILE A 1 94 ? 11.208 -6.333 -7.059 1.00 86.12 94 ILE A N 1
ATOM 752 C CA . ILE A 1 94 ? 10.410 -5.119 -6.851 1.00 86.12 94 ILE A CA 1
ATOM 753 C C . ILE A 1 94 ? 11.180 -4.048 -6.109 1.00 86.12 94 ILE A C 1
ATOM 755 O O . ILE A 1 94 ? 11.291 -2.940 -6.612 1.00 86.12 94 ILE A O 1
ATOM 759 N N . SER A 1 95 ? 11.775 -4.384 -4.967 1.00 87.81 95 SER A N 1
ATOM 760 C CA . SER A 1 95 ? 12.573 -3.423 -4.201 1.00 87.81 95 SER A CA 1
ATOM 761 C C . SER A 1 95 ? 13.742 -2.872 -5.023 1.00 87.81 95 SER A C 1
ATOM 763 O O . SER A 1 95 ? 14.115 -1.714 -4.878 1.00 87.81 95 SER A O 1
ATOM 765 N N . TYR A 1 96 ? 14.316 -3.694 -5.905 1.00 90.19 96 TYR A N 1
ATOM 766 C CA . TYR A 1 96 ? 15.359 -3.248 -6.819 1.00 90.19 96 TYR A CA 1
ATOM 767 C C . TYR A 1 96 ? 14.838 -2.269 -7.879 1.00 90.19 96 TYR A C 1
ATOM 769 O O . TYR A 1 96 ? 15.416 -1.199 -8.048 1.00 90.19 96 TYR A O 1
ATOM 777 N N . LEU A 1 97 ? 13.747 -2.619 -8.567 1.00 86.81 97 LEU A N 1
ATOM 778 C CA . LEU A 1 97 ? 13.130 -1.752 -9.572 1.00 86.81 97 LEU A CA 1
ATOM 779 C C . LEU A 1 97 ? 12.634 -0.439 -8.953 1.00 86.81 97 LEU A C 1
ATOM 781 O O . LEU A 1 97 ? 12.803 0.606 -9.566 1.00 86.81 97 LEU A O 1
ATOM 785 N N . GLU A 1 98 ? 12.071 -0.481 -7.741 1.00 89.31 98 GLU A N 1
ATOM 786 C CA . GLU A 1 98 ? 11.671 0.706 -6.969 1.00 89.31 98 GLU A CA 1
ATOM 787 C C . GLU A 1 98 ? 12.842 1.664 -6.800 1.00 89.31 98 GLU A C 1
ATOM 789 O O . GLU A 1 98 ? 12.729 2.826 -7.180 1.00 89.31 98 GLU A O 1
ATOM 794 N N . ASN A 1 99 ? 13.975 1.178 -6.298 1.00 91.94 99 ASN A N 1
ATOM 795 C CA . ASN A 1 99 ? 15.130 2.034 -6.055 1.00 91.94 99 ASN A CA 1
ATOM 796 C C . ASN A 1 99 ? 15.711 2.594 -7.356 1.00 91.94 99 ASN A C 1
ATOM 798 O O . ASN A 1 99 ? 15.886 3.801 -7.468 1.00 91.94 99 ASN A O 1
ATOM 802 N N . GLU A 1 100 ? 15.959 1.746 -8.355 1.00 90.12 100 GLU A N 1
ATOM 803 C CA . GLU A 1 100 ? 16.625 2.189 -9.587 1.00 90.12 100 GLU A CA 1
ATOM 804 C C . GLU A 1 100 ? 15.747 3.128 -10.409 1.00 90.12 100 GLU A C 1
ATOM 806 O O . GLU A 1 100 ? 16.250 4.101 -10.954 1.00 90.12 100 GLU A O 1
ATOM 811 N N . ILE A 1 101 ? 14.436 2.877 -10.496 1.00 88.12 101 ILE A N 1
ATOM 812 C CA . ILE A 1 101 ? 13.539 3.755 -11.258 1.00 88.12 101 ILE A CA 1
ATOM 813 C C . ILE A 1 101 ? 13.377 5.100 -10.532 1.00 88.12 101 ILE A C 1
ATOM 815 O O . ILE A 1 101 ? 13.396 6.139 -11.191 1.00 88.12 101 ILE A O 1
ATOM 819 N N . VAL A 1 102 ? 13.287 5.110 -9.195 1.00 91.94 102 VAL A N 1
ATOM 820 C CA . VAL A 1 102 ? 13.234 6.359 -8.413 1.00 91.94 102 VAL A CA 1
ATOM 821 C C . VAL A 1 102 ? 14.525 7.157 -8.565 1.00 91.94 102 VAL A C 1
ATOM 823 O O . VAL A 1 102 ? 14.462 8.350 -8.862 1.00 91.94 102 VAL A O 1
ATOM 826 N N . GLU A 1 103 ? 15.683 6.515 -8.393 1.00 93.25 103 GLU A N 1
ATOM 827 C CA . GLU A 1 103 ? 16.992 7.153 -8.572 1.00 93.25 103 GLU A CA 1
ATOM 828 C C . GLU A 1 103 ? 17.123 7.728 -9.982 1.00 93.25 103 GLU A C 1
ATOM 830 O O . GLU A 1 103 ? 17.493 8.891 -10.134 1.00 93.25 103 GLU A O 1
ATOM 835 N N . LEU A 1 104 ? 16.698 6.976 -11.001 1.00 88.31 104 LEU A N 1
ATOM 836 C CA . LEU A 1 104 ? 16.695 7.432 -12.385 1.00 88.31 104 LEU A CA 1
ATOM 837 C C . LEU A 1 104 ? 15.805 8.666 -12.577 1.00 88.31 104 LEU A C 1
ATOM 839 O O . LEU A 1 104 ? 16.214 9.628 -13.209 1.00 88.31 104 LEU A O 1
ATOM 843 N N . PHE A 1 105 ? 14.605 8.711 -12.003 1.00 85.12 105 PHE A N 1
ATOM 844 C CA . PHE A 1 105 ? 13.783 9.924 -12.068 1.00 85.12 105 PHE A CA 1
ATOM 845 C C . PHE A 1 105 ? 14.462 11.131 -11.401 1.00 85.12 105 PHE A C 1
ATOM 847 O O . PHE A 1 105 ? 14.430 12.237 -11.951 1.00 85.12 105 PHE A O 1
ATOM 854 N N . ILE A 1 106 ? 15.097 10.928 -10.245 1.00 87.81 106 ILE A N 1
ATOM 855 C CA . ILE A 1 106 ? 15.790 11.989 -9.499 1.00 87.81 106 ILE A CA 1
ATOM 856 C C . ILE A 1 106 ? 17.013 12.505 -10.270 1.00 87.81 106 ILE A C 1
ATOM 858 O O . ILE A 1 106 ? 17.217 13.718 -10.341 1.00 87.81 106 ILE A O 1
ATOM 862 N N . GLU A 1 107 ? 17.800 11.619 -10.887 1.00 89.50 107 GLU A N 1
ATOM 863 C CA . GLU A 1 107 ? 18.972 11.977 -11.704 1.00 89.50 107 GLU A CA 1
ATOM 864 C C . GLU A 1 107 ? 18.614 12.914 -12.863 1.00 89.50 107 GLU A C 1
ATOM 866 O O . GLU A 1 107 ? 19.387 13.811 -13.208 1.00 89.50 107 GLU A O 1
ATOM 871 N N . TYR A 1 108 ? 17.418 12.749 -13.425 1.00 84.12 108 TYR A N 1
ATOM 872 C CA . TYR A 1 108 ? 16.895 13.590 -14.501 1.00 84.12 108 TYR A CA 1
ATOM 873 C C . TYR A 1 108 ? 16.079 14.791 -13.991 1.00 84.12 108 TYR A C 1
ATOM 875 O O . TYR A 1 108 ? 15.429 15.482 -14.774 1.00 84.12 108 TYR A O 1
ATOM 883 N N . GLY A 1 109 ? 16.146 15.091 -12.690 1.00 79.62 109 GLY A N 1
ATOM 884 C CA . GLY A 1 109 ? 15.616 16.321 -12.099 1.00 79.62 109 GLY A CA 1
ATOM 885 C C . GLY A 1 109 ? 14.148 16.267 -11.674 1.00 79.62 109 GLY A C 1
ATOM 886 O O . GLY A 1 109 ? 13.573 17.310 -11.355 1.00 79.62 109 GLY A O 1
ATOM 887 N N . VAL A 1 110 ? 13.527 15.084 -11.635 1.00 80.44 110 VAL A N 1
ATOM 888 C CA . VAL A 1 110 ? 12.178 14.926 -11.076 1.00 80.44 110 VAL A CA 1
ATOM 889 C C . VAL A 1 110 ? 12.246 15.013 -9.550 1.00 80.44 110 VAL A C 1
ATOM 891 O O . VAL A 1 110 ? 13.142 14.461 -8.916 1.00 80.44 110 VAL A O 1
ATOM 894 N N . SER A 1 111 ? 11.294 15.723 -8.939 1.00 84.00 111 SER A N 1
ATOM 895 C CA . SER A 1 111 ? 11.223 15.823 -7.478 1.00 84.00 111 SER A CA 1
ATOM 896 C C . SER A 1 111 ? 11.041 14.443 -6.844 1.00 84.00 111 SER A C 1
ATOM 898 O O . SER A 1 111 ? 10.329 13.605 -7.388 1.00 84.00 111 SER A O 1
ATOM 900 N N . GLU A 1 112 ? 11.618 14.221 -5.663 1.00 83.69 112 GLU A N 1
ATOM 901 C CA . GLU A 1 112 ? 11.552 12.933 -4.953 1.00 83.69 112 GLU A CA 1
ATOM 902 C C . GLU A 1 112 ? 10.109 12.419 -4.803 1.00 83.69 112 GLU A C 1
ATOM 904 O O . GLU A 1 112 ? 9.810 11.268 -5.113 1.00 83.69 112 GLU A O 1
ATOM 909 N N . ARG A 1 113 ? 9.176 13.308 -4.435 1.00 80.44 113 ARG A N 1
ATOM 910 C CA . ARG A 1 113 ? 7.745 12.983 -4.353 1.00 80.44 113 ARG A CA 1
ATOM 911 C C . ARG A 1 113 ? 7.200 12.435 -5.677 1.00 80.44 113 ARG A C 1
ATOM 913 O O . ARG A 1 113 ? 6.553 11.391 -5.677 1.00 80.44 113 ARG A O 1
ATOM 920 N N . ASN A 1 114 ? 7.453 13.135 -6.781 1.00 78.25 114 ASN A N 1
ATOM 921 C CA . ASN A 1 114 ? 6.944 12.738 -8.092 1.00 78.25 114 ASN A CA 1
ATOM 922 C C . ASN A 1 114 ? 7.675 11.496 -8.617 1.00 78.25 114 ASN A C 1
ATOM 924 O O . ASN A 1 114 ? 7.058 10.655 -9.257 1.00 78.25 114 ASN A O 1
ATOM 928 N N . ALA A 1 115 ? 8.965 11.344 -8.310 1.00 86.00 115 ALA A N 1
ATOM 929 C CA . ALA A 1 115 ? 9.759 10.179 -8.678 1.00 86.00 115 ALA A CA 1
ATOM 930 C C . ALA A 1 115 ? 9.158 8.896 -8.093 1.00 86.00 115 ALA A C 1
ATOM 932 O O . ALA A 1 115 ? 8.963 7.929 -8.827 1.00 86.00 115 ALA A O 1
ATOM 933 N N . HIS A 1 116 ? 8.786 8.896 -6.810 1.00 84.75 116 HIS A N 1
ATOM 934 C CA . HIS A 1 116 ? 8.117 7.751 -6.185 1.00 84.75 116 HIS A CA 1
ATOM 935 C C . HIS A 1 116 ? 6.759 7.433 -6.820 1.00 84.75 116 HIS A C 1
ATOM 937 O O . HIS A 1 116 ? 6.480 6.272 -7.122 1.00 84.75 116 HIS A O 1
ATOM 943 N N . GLU A 1 117 ? 5.933 8.453 -7.060 1.00 80.31 117 GLU A N 1
ATOM 944 C CA . GLU A 1 117 ? 4.608 8.288 -7.669 1.00 80.31 117 GLU A CA 1
ATOM 945 C C . GLU A 1 117 ? 4.707 7.726 -9.097 1.00 80.31 117 GLU A C 1
ATOM 947 O O . GLU A 1 117 ? 4.046 6.745 -9.440 1.00 80.31 117 GLU A O 1
ATOM 952 N N . TYR A 1 118 ? 5.605 8.271 -9.920 1.00 78.44 118 TYR A N 1
ATOM 953 C CA . TYR A 1 118 ? 5.808 7.800 -11.290 1.00 78.44 118 TYR A CA 1
ATOM 954 C C . TYR A 1 118 ? 6.417 6.399 -11.331 1.00 78.44 118 TYR A C 1
ATOM 956 O O . TYR A 1 118 ? 5.971 5.560 -12.118 1.00 78.44 118 TYR A O 1
ATOM 964 N N . SER A 1 119 ? 7.390 6.117 -10.461 1.00 84.12 119 SER A N 1
ATOM 965 C CA . SER A 1 119 ? 8.031 4.800 -10.374 1.00 84.12 119 SER A CA 1
ATOM 966 C C . SER A 1 119 ? 7.028 3.706 -10.044 1.00 84.12 119 SER A C 1
ATOM 968 O O . SER A 1 119 ? 7.051 2.651 -10.676 1.00 84.12 119 SER A O 1
ATOM 970 N N . TYR A 1 120 ? 6.106 3.967 -9.113 1.00 83.75 120 TYR A N 1
ATOM 971 C CA . TYR A 1 120 ? 5.054 3.018 -8.760 1.00 83.75 120 TYR A CA 1
ATOM 972 C C . TYR A 1 120 ? 4.240 2.587 -9.989 1.00 83.75 120 TYR A C 1
ATOM 974 O O . TYR A 1 120 ? 4.066 1.390 -10.226 1.00 83.75 120 TYR A O 1
ATOM 982 N N . HIS A 1 121 ? 3.803 3.541 -10.817 1.00 75.50 121 HIS A N 1
ATOM 983 C CA . HIS A 1 121 ? 3.056 3.235 -12.042 1.00 75.50 121 HIS A CA 1
ATOM 984 C C . HIS A 1 121 ? 3.894 2.455 -13.055 1.00 75.50 121 HIS A C 1
ATOM 986 O O . HIS A 1 121 ? 3.417 1.466 -13.614 1.00 75.50 121 HIS A O 1
ATOM 992 N N . PHE A 1 122 ? 5.157 2.838 -13.246 1.00 75.50 122 PHE A N 1
ATOM 993 C CA . PHE A 1 122 ? 6.074 2.107 -14.122 1.00 75.50 122 PHE A CA 1
ATOM 994 C C . PHE A 1 122 ? 6.301 0.659 -13.677 1.00 75.50 122 PHE A C 1
ATOM 996 O O . PHE A 1 122 ? 6.341 -0.244 -14.512 1.00 75.50 122 PHE A O 1
ATOM 1003 N N . ILE A 1 123 ? 6.386 0.405 -12.374 1.00 80.94 123 ILE A N 1
ATOM 1004 C CA . ILE A 1 123 ? 6.566 -0.949 -11.842 1.00 80.94 123 ILE A CA 1
ATOM 1005 C C . ILE A 1 123 ? 5.331 -1.816 -12.064 1.00 80.94 123 ILE A C 1
ATOM 1007 O O . ILE A 1 123 ? 5.477 -2.971 -12.466 1.00 80.94 123 ILE A O 1
ATOM 1011 N N . GLN A 1 124 ? 4.124 -1.280 -11.848 1.00 76.50 124 GLN A N 1
ATOM 1012 C CA . GLN A 1 124 ? 2.885 -2.028 -12.117 1.00 76.50 124 GLN A CA 1
ATOM 1013 C C . GLN A 1 124 ? 2.830 -2.496 -13.568 1.00 76.50 124 GLN A C 1
ATOM 1015 O O . GLN A 1 124 ? 2.531 -3.655 -13.849 1.00 76.50 124 GLN A O 1
ATOM 1020 N N . ILE A 1 125 ? 3.220 -1.608 -14.477 1.00 73.38 125 ILE A N 1
ATOM 1021 C CA . ILE A 1 125 ? 3.301 -1.902 -15.896 1.00 73.38 125 ILE A CA 1
ATOM 1022 C C . ILE A 1 125 ? 4.299 -3.029 -16.179 1.00 73.38 125 ILE A C 1
ATOM 1024 O O . ILE A 1 125 ? 3.945 -3.991 -16.854 1.00 73.38 125 ILE A O 1
ATOM 1028 N N . ILE A 1 126 ? 5.528 -2.926 -15.658 1.00 74.38 126 ILE A N 1
ATOM 1029 C CA . ILE A 1 126 ? 6.559 -3.963 -15.829 1.00 74.38 126 ILE A CA 1
ATOM 1030 C C . ILE A 1 126 ? 6.046 -5.315 -15.321 1.00 74.38 126 ILE A C 1
ATOM 1032 O O . ILE A 1 126 ? 6.299 -6.341 -15.949 1.00 74.38 126 ILE A O 1
ATOM 1036 N N . LEU A 1 127 ? 5.303 -5.328 -14.213 1.00 76.25 127 LEU A N 1
ATOM 1037 C CA . LEU A 1 127 ? 4.756 -6.551 -13.637 1.00 76.25 127 LEU A CA 1
ATOM 1038 C C . LEU A 1 127 ? 3.621 -7.179 -14.439 1.00 76.25 127 LEU A C 1
ATOM 1040 O O . LEU A 1 127 ? 3.627 -8.396 -14.633 1.00 76.25 127 LEU A O 1
ATOM 1044 N N . ASP A 1 128 ? 2.655 -6.387 -14.901 1.00 72.50 128 ASP A N 1
ATOM 1045 C CA . ASP A 1 128 ? 1.544 -6.889 -15.721 1.00 72.50 128 ASP A CA 1
ATOM 1046 C C . ASP A 1 128 ? 2.038 -7.541 -17.009 1.00 72.50 128 ASP A C 1
ATOM 1048 O O . ASP A 1 128 ? 1.497 -8.535 -17.497 1.00 72.50 128 ASP A O 1
ATOM 1052 N N . GLU A 1 129 ? 3.113 -6.981 -17.527 1.00 68.62 129 GLU A N 1
ATOM 1053 C CA . GLU A 1 129 ? 3.823 -7.427 -18.703 1.00 68.62 129 GLU A CA 1
ATOM 1054 C C . GLU A 1 129 ? 4.663 -8.675 -18.388 1.00 68.62 129 GLU A C 1
ATOM 1056 O O . GLU A 1 129 ? 4.541 -9.680 -19.090 1.00 68.62 129 GLU A O 1
ATOM 1061 N N . LEU A 1 130 ? 5.389 -8.704 -17.263 1.00 72.06 130 LEU A N 1
ATOM 1062 C CA . LEU A 1 130 ? 6.131 -9.883 -16.793 1.00 72.06 130 LEU A CA 1
ATOM 1063 C C . LEU A 1 130 ? 5.240 -11.127 -16.653 1.00 72.06 130 LEU A C 1
ATOM 1065 O O . LEU A 1 130 ? 5.689 -12.221 -16.998 1.00 72.06 130 LEU A O 1
ATOM 1069 N N . LYS A 1 131 ? 3.969 -10.980 -16.237 1.00 73.00 131 LYS A N 1
ATOM 1070 C CA . LYS A 1 131 ? 3.004 -12.101 -16.127 1.00 73.00 131 LYS A CA 1
ATOM 1071 C C . LYS A 1 131 ? 2.907 -12.943 -17.399 1.00 73.00 131 LYS A C 1
ATOM 1073 O O . LYS A 1 131 ? 2.691 -14.152 -17.302 1.00 73.00 131 LYS A O 1
ATOM 1078 N N . GLN A 1 132 ? 3.027 -12.309 -18.567 1.00 70.25 132 GLN A N 1
ATOM 1079 C CA . GLN A 1 132 ? 2.869 -12.961 -19.870 1.00 70.25 132 GLN A CA 1
ATOM 1080 C C . GLN A 1 132 ? 4.087 -13.816 -20.258 1.00 70.25 132 GLN A C 1
ATOM 1082 O O . GLN A 1 132 ? 3.961 -14.695 -21.109 1.00 70.25 132 GLN A O 1
ATOM 1087 N N . TYR A 1 133 ? 5.249 -13.577 -19.638 1.00 68.31 133 TYR A N 1
ATOM 1088 C CA . TYR A 1 133 ? 6.527 -14.201 -20.005 1.00 68.31 133 TYR A CA 1
ATOM 1089 C C . TYR A 1 133 ? 7.098 -15.096 -18.904 1.00 68.31 133 TYR A C 1
ATOM 1091 O O . TYR A 1 133 ? 7.640 -16.157 -19.209 1.00 68.31 133 TYR A O 1
ATOM 1099 N N . ASP A 1 134 ? 6.980 -14.680 -17.643 1.00 73.50 134 ASP A N 1
ATOM 1100 C CA . ASP A 1 134 ? 7.474 -15.400 -16.469 1.00 73.50 134 ASP A CA 1
ATOM 1101 C C . ASP A 1 134 ? 6.468 -15.253 -15.319 1.00 73.50 134 ASP A C 1
ATOM 1103 O O . ASP A 1 134 ? 6.563 -14.380 -14.451 1.00 73.50 134 ASP A O 1
ATOM 1107 N N . THR A 1 135 ? 5.440 -16.102 -15.363 1.00 81.75 135 THR A N 1
ATOM 1108 C CA . THR A 1 135 ? 4.321 -16.074 -14.417 1.00 81.75 135 THR A CA 1
ATOM 1109 C C . THR A 1 135 ? 4.769 -16.333 -12.978 1.00 81.75 135 THR A C 1
ATOM 1111 O O . THR A 1 135 ? 4.240 -15.702 -12.065 1.00 81.75 135 THR A O 1
ATOM 1114 N N . ASP A 1 136 ? 5.756 -17.208 -12.770 1.00 85.00 136 ASP A N 1
ATOM 1115 C CA . ASP A 1 136 ? 6.261 -17.537 -11.435 1.00 85.00 136 ASP A CA 1
ATOM 1116 C C . ASP A 1 136 ? 6.985 -16.333 -10.827 1.00 85.00 136 ASP A C 1
ATOM 1118 O O . ASP A 1 136 ? 6.687 -15.927 -9.700 1.00 85.00 136 ASP A O 1
ATOM 1122 N N . LYS A 1 137 ? 7.873 -15.692 -11.598 1.00 82.75 137 LYS A N 1
ATOM 1123 C CA . LYS A 1 137 ? 8.582 -14.490 -11.143 1.00 82.75 137 LYS A CA 1
ATOM 1124 C C . LYS A 1 137 ? 7.628 -13.324 -10.893 1.00 82.75 137 LYS A C 1
ATOM 1126 O O . LYS A 1 137 ? 7.782 -12.619 -9.897 1.00 82.75 137 LYS A O 1
ATOM 1131 N N . ALA A 1 138 ? 6.615 -13.153 -11.745 1.00 82.88 138 ALA A N 1
ATOM 1132 C CA . ALA A 1 138 ? 5.567 -12.160 -11.528 1.00 82.88 138 ALA A CA 1
ATOM 1133 C C . ALA A 1 138 ? 4.790 -12.429 -10.229 1.00 82.88 138 ALA A C 1
ATOM 1135 O O . ALA A 1 138 ? 4.589 -11.508 -9.439 1.00 82.88 138 ALA A O 1
ATOM 1136 N N . LEU A 1 139 ? 4.386 -13.679 -9.976 1.00 88.38 139 LEU A N 1
ATOM 1137 C CA . LEU A 1 139 ? 3.668 -14.058 -8.757 1.00 88.38 139 LEU A CA 1
ATOM 1138 C C . LEU A 1 139 ? 4.488 -13.753 -7.499 1.00 88.38 139 LEU A C 1
ATOM 1140 O O . LEU A 1 139 ? 3.969 -13.127 -6.576 1.00 88.38 139 LEU A O 1
ATOM 1144 N N . GLU A 1 140 ? 5.764 -14.145 -7.473 1.00 91.56 140 GLU A N 1
ATOM 1145 C CA . GLU A 1 140 ? 6.678 -13.820 -6.370 1.00 91.56 140 GLU A CA 1
ATOM 1146 C C . GLU A 1 140 ? 6.754 -12.304 -6.119 1.00 91.56 140 GLU A C 1
ATOM 1148 O O . GLU A 1 140 ? 6.713 -11.854 -4.972 1.00 91.56 140 GLU A O 1
ATOM 1153 N N . SER A 1 141 ? 6.810 -11.500 -7.184 1.00 88.44 141 SER A N 1
ATOM 1154 C CA . SER A 1 141 ? 6.811 -10.040 -7.077 1.00 88.44 141 SER A CA 1
ATOM 1155 C C . SER A 1 141 ? 5.507 -9.465 -6.516 1.00 88.44 141 SER A C 1
ATOM 1157 O O . SER A 1 141 ? 5.559 -8.586 -5.655 1.00 88.44 141 SER A O 1
ATOM 1159 N N . TYR A 1 142 ? 4.340 -9.964 -6.936 1.00 88.62 142 TYR A N 1
ATOM 1160 C CA . TYR A 1 142 ? 3.059 -9.530 -6.356 1.00 88.62 142 TYR A CA 1
ATOM 1161 C C . TYR A 1 142 ? 2.931 -9.907 -4.881 1.00 88.62 142 TYR A C 1
ATOM 1163 O O . TYR A 1 142 ? 2.434 -9.106 -4.089 1.00 88.62 142 TYR A O 1
ATOM 1171 N N . LEU A 1 143 ? 3.404 -11.096 -4.498 1.00 92.12 143 LEU A N 1
ATOM 1172 C CA . LEU A 1 143 ? 3.396 -11.532 -3.103 1.00 92.12 143 LEU A CA 1
ATOM 1173 C C . LEU A 1 143 ? 4.229 -10.604 -2.213 1.00 92.12 143 LEU A C 1
ATOM 1175 O O . LEU A 1 143 ? 3.798 -10.283 -1.107 1.00 92.12 143 LEU A O 1
ATOM 1179 N N . GLU A 1 144 ? 5.379 -10.126 -2.692 1.00 91.56 144 GLU A N 1
ATOM 1180 C CA . GLU A 1 144 ? 6.179 -9.147 -1.950 1.00 91.56 144 GLU A CA 1
ATOM 1181 C C . GLU A 1 144 ? 5.459 -7.802 -1.790 1.00 91.56 144 GLU A C 1
ATOM 1183 O O . GLU A 1 144 ? 5.453 -7.235 -0.695 1.00 91.56 144 GLU A O 1
ATOM 1188 N N . ILE A 1 145 ? 4.808 -7.304 -2.847 1.00 89.12 145 ILE A N 1
ATOM 1189 C CA . ILE A 1 145 ? 4.016 -6.064 -2.780 1.00 89.12 145 ILE A CA 1
ATOM 1190 C C . ILE A 1 145 ? 2.908 -6.198 -1.733 1.00 89.12 145 ILE A C 1
ATOM 1192 O O . ILE A 1 145 ? 2.767 -5.338 -0.861 1.00 89.12 145 ILE A O 1
ATOM 1196 N N . TRP A 1 146 ? 2.148 -7.294 -1.779 1.00 90.94 146 TRP A N 1
ATOM 1197 C CA . TRP A 1 146 ? 1.082 -7.550 -0.812 1.00 90.94 146 TRP A CA 1
ATOM 1198 C C . TRP A 1 146 ? 1.608 -7.700 0.609 1.00 90.94 146 TRP A C 1
ATOM 1200 O O . TRP A 1 146 ? 0.984 -7.192 1.540 1.00 90.94 146 TRP A O 1
ATOM 1210 N N . ARG A 1 147 ? 2.771 -8.334 0.792 1.00 93.25 147 ARG A N 1
ATOM 1211 C CA . ARG A 1 147 ? 3.423 -8.433 2.102 1.00 93.25 147 ARG A CA 1
ATOM 1212 C C . ARG A 1 147 ? 3.735 -7.046 2.667 1.00 93.25 147 ARG A C 1
ATOM 1214 O O . ARG A 1 147 ? 3.311 -6.750 3.783 1.00 93.25 147 ARG A O 1
ATOM 1221 N N . LYS A 1 148 ? 4.387 -6.173 1.886 1.00 90.38 148 LYS A N 1
ATOM 1222 C CA . LYS A 1 148 ? 4.699 -4.789 2.294 1.00 90.38 148 LYS A CA 1
ATOM 1223 C C . LYS A 1 148 ? 3.435 -3.988 2.633 1.00 90.38 148 LYS A C 1
ATOM 1225 O O . LYS A 1 148 ? 3.381 -3.341 3.677 1.00 90.38 148 LYS A O 1
ATOM 1230 N N . GLN A 1 149 ? 2.403 -4.058 1.788 1.00 89.94 149 GLN A N 1
ATOM 1231 C CA . GLN A 1 149 ? 1.124 -3.369 2.024 1.00 89.94 149 GLN A CA 1
ATOM 1232 C C . GLN A 1 149 ? 0.417 -3.886 3.283 1.00 89.94 149 GLN A C 1
ATOM 1234 O O . GLN A 1 149 ? -0.089 -3.101 4.084 1.00 89.94 149 GLN A O 1
ATOM 1239 N N . SER A 1 150 ? 0.413 -5.204 3.496 1.00 93.75 150 SER A N 1
ATOM 1240 C CA . SER A 1 150 ? -0.172 -5.818 4.689 1.00 93.75 150 SER A CA 1
ATOM 1241 C C . SER A 1 150 ? 0.540 -5.370 5.966 1.00 93.75 150 SER A C 1
ATOM 1243 O O . SER A 1 150 ? -0.124 -5.071 6.958 1.00 93.75 150 SER A O 1
ATOM 1245 N N . GLU A 1 151 ? 1.874 -5.304 5.956 1.00 95.50 151 GLU A N 1
ATOM 1246 C CA . GLU A 1 151 ? 2.664 -4.814 7.092 1.00 95.50 151 GLU A CA 1
ATOM 1247 C C . GLU A 1 151 ? 2.343 -3.340 7.396 1.00 95.50 151 GLU A C 1
ATOM 1249 O O . GLU A 1 151 ? 2.075 -2.990 8.547 1.00 95.50 151 GLU A O 1
ATOM 1254 N N . GLN A 1 152 ? 2.285 -2.482 6.372 1.00 93.62 152 GLN A N 1
ATOM 1255 C CA . GLN A 1 152 ? 1.920 -1.067 6.527 1.00 93.62 152 GLN A CA 1
ATOM 1256 C C . GLN A 1 152 ? 0.511 -0.888 7.109 1.00 93.62 152 GLN A C 1
ATOM 1258 O O . GLN A 1 152 ? 0.322 -0.118 8.057 1.00 93.62 152 GLN A O 1
ATOM 1263 N N . ASN A 1 153 ? -0.466 -1.636 6.591 1.00 94.12 153 ASN A N 1
ATOM 1264 C CA . ASN A 1 153 ? -1.841 -1.613 7.085 1.00 94.12 153 ASN A CA 1
ATOM 1265 C C . ASN A 1 153 ? -1.917 -2.052 8.549 1.00 94.12 153 ASN A C 1
ATOM 1267 O O . ASN A 1 153 ? -2.576 -1.393 9.354 1.00 94.12 153 ASN A O 1
ATOM 1271 N N . TYR A 1 154 ? -1.196 -3.116 8.914 1.00 96.81 154 TYR A N 1
ATOM 1272 C CA . TYR A 1 154 ? -1.124 -3.586 10.295 1.00 96.81 154 TYR A CA 1
ATOM 1273 C C . TYR A 1 154 ? -0.598 -2.500 11.241 1.00 96.81 154 TYR A C 1
ATOM 1275 O O . TYR A 1 154 ? -1.226 -2.225 12.263 1.00 96.81 154 TYR A O 1
ATOM 1283 N N . PHE A 1 155 ? 0.514 -1.839 10.901 1.00 96.44 155 PHE A N 1
ATOM 1284 C CA . PHE A 1 155 ? 1.067 -0.775 11.745 1.00 96.44 155 PHE A CA 1
ATOM 1285 C C . PHE A 1 155 ? 0.144 0.445 11.847 1.00 96.44 155 PHE A C 1
ATOM 1287 O O . PHE A 1 155 ? 0.014 1.021 12.929 1.00 96.44 155 PHE A O 1
ATOM 1294 N N . SER A 1 156 ? -0.522 0.818 10.751 1.00 95.88 156 SER A N 1
ATOM 1295 C CA . SER A 1 156 ? -1.510 1.903 10.744 1.00 95.88 156 SER A CA 1
ATOM 1296 C C . SER A 1 156 ? -2.684 1.600 11.682 1.00 95.88 156 SER A C 1
ATOM 1298 O O . SER A 1 156 ? -2.985 2.394 12.577 1.00 95.88 156 SER A O 1
ATOM 1300 N N . LEU A 1 157 ? -3.286 0.412 11.553 1.00 96.19 157 LEU A N 1
ATOM 1301 C CA . LEU A 1 157 ? -4.388 -0.037 12.408 1.00 96.19 157 LEU A CA 1
ATOM 1302 C C . LEU A 1 157 ? -3.963 -0.153 13.869 1.00 96.19 157 LEU A C 1
ATOM 1304 O O . LEU A 1 157 ? -4.678 0.303 14.759 1.00 96.19 157 LEU A O 1
ATOM 1308 N N . LYS A 1 158 ? -2.777 -0.710 14.129 1.00 97.12 158 LYS A N 1
ATOM 1309 C CA . LYS A 1 158 ? -2.243 -0.831 15.487 1.00 97.12 158 LYS A CA 1
ATOM 1310 C C . LYS A 1 158 ? -2.103 0.538 16.152 1.00 97.12 158 LYS A C 1
ATOM 1312 O O . LYS A 1 158 ? -2.539 0.703 17.286 1.00 97.12 158 LYS A O 1
ATOM 1317 N N . LYS A 1 159 ? -1.578 1.533 15.432 1.00 96.44 159 LYS A N 1
ATOM 1318 C CA . LYS A 1 159 ? -1.452 2.909 15.933 1.00 96.44 159 LYS A CA 1
ATOM 1319 C C . LYS A 1 159 ? -2.812 3.534 16.264 1.00 96.44 159 LYS A C 1
ATOM 1321 O O . LYS A 1 159 ? -2.928 4.215 17.280 1.00 96.44 159 LYS A O 1
ATOM 1326 N N . GLN A 1 160 ? -3.822 3.320 15.420 1.00 96.62 160 GLN A N 1
ATOM 1327 C CA . GLN A 1 160 ? -5.181 3.813 15.676 1.00 96.62 160 GLN A CA 1
ATOM 1328 C C . GLN A 1 160 ? -5.805 3.127 16.897 1.00 96.62 160 GL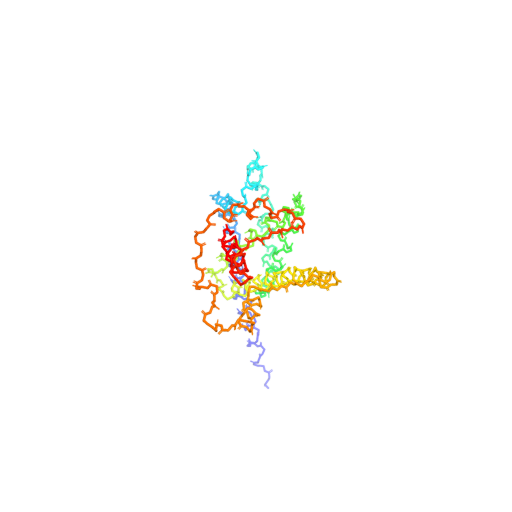N A C 1
ATOM 1330 O O . GLN A 1 160 ? -6.359 3.804 17.760 1.00 96.62 160 GLN A O 1
ATOM 1335 N N . LEU A 1 161 ? -5.649 1.807 17.018 1.00 95.50 161 LEU A N 1
ATOM 1336 C CA . LEU A 1 161 ? -6.143 1.043 18.162 1.00 95.50 161 LEU A CA 1
ATOM 1337 C C . LEU A 1 161 ? -5.487 1.490 19.474 1.00 95.50 161 LEU A C 1
ATOM 1339 O O . LEU A 1 161 ? -6.181 1.674 20.469 1.00 95.50 161 LEU A O 1
ATOM 1343 N N . ASP A 1 162 ? -4.173 1.717 19.466 1.00 95.44 162 ASP A N 1
ATOM 1344 C CA . ASP A 1 162 ? -3.445 2.207 20.640 1.00 95.44 162 ASP A CA 1
ATOM 1345 C C . ASP A 1 162 ? -3.930 3.609 21.057 1.00 95.44 162 ASP A C 1
ATOM 1347 O O . ASP A 1 162 ? -4.034 3.903 22.249 1.00 95.44 162 ASP A O 1
ATOM 1351 N N . ALA A 1 163 ? -4.277 4.473 20.095 1.00 95.69 163 ALA A N 1
ATOM 1352 C CA . ALA A 1 163 ? -4.859 5.784 20.380 1.00 95.69 163 ALA A CA 1
ATOM 1353 C C . ALA A 1 163 ? -6.257 5.670 21.015 1.00 95.69 163 ALA A C 1
ATOM 1355 O O . ALA A 1 163 ? -6.526 6.335 22.017 1.00 95.69 163 ALA A O 1
ATOM 1356 N N . ILE A 1 164 ? -7.113 4.785 20.491 1.00 91.88 164 ILE A N 1
ATOM 1357 C CA . ILE A 1 164 ? -8.435 4.495 21.069 1.00 91.88 164 ILE A CA 1
ATOM 1358 C C . ILE A 1 164 ? -8.286 3.949 22.492 1.00 91.88 164 ILE A C 1
ATOM 1360 O O . ILE A 1 164 ? -8.968 4.412 23.404 1.00 91.88 164 ILE A O 1
ATOM 1364 N N . GLU A 1 165 ? -7.362 3.011 22.715 1.00 91.06 165 GLU A N 1
ATOM 1365 C CA . GLU A 1 165 ? -7.110 2.438 24.041 1.00 91.06 165 GLU A CA 1
ATOM 1366 C C . GLU A 1 165 ? -6.722 3.520 25.065 1.00 91.06 165 GLU A C 1
ATOM 1368 O O . GLU A 1 165 ? -7.158 3.475 26.220 1.00 91.06 165 GLU A O 1
ATOM 1373 N N . ILE A 1 166 ? -5.924 4.513 24.655 1.00 91.69 166 ILE A N 1
ATOM 1374 C CA . ILE A 1 166 ? -5.554 5.651 25.506 1.00 91.69 166 ILE A CA 1
ATOM 1375 C C . ILE A 1 166 ? -6.778 6.501 25.857 1.00 91.69 166 ILE A C 1
ATOM 1377 O O . ILE A 1 166 ? -6.953 6.825 27.034 1.00 91.69 166 ILE A O 1
ATOM 1381 N N . GLU A 1 167 ? -7.619 6.855 24.882 1.00 88.44 167 GLU A N 1
ATOM 1382 C CA . GLU A 1 167 ? -8.822 7.663 25.133 1.00 88.44 167 GLU A CA 1
ATOM 1383 C C . GLU A 1 167 ? -9.833 6.923 26.019 1.00 88.44 167 GLU A C 1
ATOM 1385 O O . GLU A 1 167 ? -10.296 7.478 27.016 1.00 88.44 167 GLU A O 1
ATOM 1390 N N . VAL A 1 168 ? -10.084 5.635 25.765 1.00 85.56 168 VAL A N 1
ATOM 1391 C CA . VAL A 1 168 ? -10.959 4.801 26.611 1.00 85.56 168 VAL A CA 1
ATOM 1392 C C . VAL A 1 168 ? -10.455 4.759 28.058 1.00 85.56 168 VAL A C 1
ATOM 1394 O O . VAL A 1 168 ? -11.235 4.895 29.004 1.00 85.56 168 VAL A O 1
ATOM 1397 N N . LYS A 1 169 ? -9.137 4.636 28.264 1.00 84.25 169 LYS A N 1
ATOM 1398 C CA . LYS A 1 169 ? -8.540 4.678 29.610 1.00 84.25 169 LYS A CA 1
ATOM 1399 C C . LYS A 1 169 ? -8.686 6.038 30.295 1.00 84.25 169 LYS A C 1
ATOM 1401 O O . LYS A 1 169 ? -8.720 6.066 31.525 1.00 84.25 169 LYS A O 1
ATOM 1406 N N . LYS A 1 170 ? -8.723 7.151 29.553 1.00 84.88 170 LYS A N 1
ATOM 1407 C CA . LYS A 1 170 ? -8.985 8.481 30.131 1.00 84.88 170 LYS A CA 1
ATOM 1408 C C . LYS A 1 170 ? -10.431 8.588 30.602 1.00 84.88 170 LYS A C 1
ATOM 1410 O O . LYS A 1 170 ? -10.638 8.909 31.765 1.00 84.88 170 LYS A O 1
ATOM 1415 N N . LEU A 1 171 ? -11.394 8.194 29.766 1.00 81.38 171 LEU A N 1
ATOM 1416 C CA . LEU A 1 171 ? -12.817 8.187 30.130 1.00 81.38 171 LEU A CA 1
ATOM 1417 C C . LEU A 1 171 ? -13.071 7.372 31.408 1.00 81.38 171 LEU A C 1
ATOM 1419 O O . LEU A 1 171 ? -13.723 7.846 32.336 1.00 81.38 171 LEU A O 1
ATOM 1423 N N . GLY A 1 172 ? -12.456 6.190 31.516 1.00 72.44 172 GLY A N 1
ATOM 1424 C CA . GLY A 1 172 ? -12.559 5.368 32.724 1.00 72.44 172 GLY A CA 1
ATOM 1425 C C . GLY A 1 172 ? -11.978 6.018 33.992 1.00 72.44 172 GLY A C 1
ATOM 1426 O O . GLY A 1 172 ? -12.441 5.717 35.090 1.00 72.44 172 GLY A O 1
ATOM 1427 N N . LYS A 1 173 ? -10.987 6.917 33.878 1.00 75.62 173 LYS A N 1
ATOM 1428 C CA . LYS A 1 173 ? -10.447 7.676 35.025 1.00 75.62 173 LYS A CA 1
ATOM 1429 C C . LYS A 1 173 ? -11.370 8.804 35.471 1.00 75.62 173 LYS A C 1
ATOM 1431 O O . LYS A 1 173 ? -11.405 9.101 36.662 1.00 75.62 173 LYS A O 1
ATOM 1436 N N . ASP A 1 174 ? -12.134 9.371 34.546 1.00 74.50 174 ASP A N 1
ATOM 1437 C CA . ASP A 1 174 ? -13.099 10.440 34.816 1.00 74.50 174 ASP A CA 1
ATOM 1438 C C . ASP A 1 174 ? -14.440 9.897 35.352 1.00 74.50 174 ASP A C 1
ATOM 1440 O O . ASP A 1 174 ? -15.431 10.619 35.425 1.00 74.50 174 ASP A O 1
ATOM 1444 N N . ASN A 1 175 ? -14.479 8.620 35.767 1.00 66.00 175 ASN A N 1
ATOM 1445 C CA . ASN A 1 175 ? -15.684 7.905 36.203 1.00 66.00 175 ASN A CA 1
ATOM 1446 C C . ASN A 1 175 ? -16.777 7.826 35.116 1.00 66.00 175 ASN A C 1
ATOM 1448 O O . ASN A 1 175 ? -17.948 7.584 35.419 1.00 66.00 175 ASN A O 1
ATOM 1452 N N . ILE A 1 176 ? -16.400 8.010 33.847 1.00 66.62 176 ILE A N 1
ATOM 1453 C CA . ILE A 1 176 ? -17.288 7.844 32.699 1.00 66.62 176 ILE A CA 1
ATOM 1454 C C . ILE A 1 176 ? -17.296 6.357 32.342 1.00 66.62 176 ILE A C 1
ATOM 1456 O O . ILE A 1 176 ? -16.308 5.799 31.860 1.00 66.62 176 ILE A O 1
ATOM 1460 N N . HIS A 1 177 ? -18.421 5.697 32.607 1.00 67.94 177 HIS A N 1
ATOM 1461 C CA . HIS A 1 177 ? -18.641 4.312 32.208 1.00 67.94 177 HIS A CA 1
ATOM 1462 C C . HIS A 1 177 ? -19.101 4.266 30.751 1.00 67.94 177 HIS A C 1
ATOM 1464 O O . HIS A 1 177 ? -20.199 4.712 30.429 1.00 67.94 177 HIS A O 1
ATOM 1470 N N . VAL A 1 178 ? -18.262 3.712 29.877 1.00 68.19 178 VAL A N 1
ATOM 1471 C CA . VAL A 1 178 ? -18.647 3.379 28.503 1.00 68.19 178 VAL A CA 1
ATOM 1472 C C . VAL A 1 178 ? -19.306 2.004 28.537 1.00 68.19 178 VAL A C 1
ATOM 1474 O O . VAL A 1 178 ? -18.662 1.027 28.918 1.00 68.19 178 VAL A O 1
ATOM 1477 N N . LEU A 1 179 ? -20.585 1.942 28.183 1.00 74.75 179 LEU A N 1
ATOM 1478 C CA . LEU A 1 179 ? -21.357 0.706 28.095 1.00 74.75 179 LEU A CA 1
ATOM 1479 C C . LEU A 1 179 ? -21.779 0.504 26.643 1.00 74.75 179 LEU A C 1
ATOM 1481 O O . LEU A 1 179 ? -22.223 1.454 25.995 1.00 74.75 179 LEU A O 1
ATOM 1485 N N . SER A 1 180 ? -21.642 -0.719 26.139 1.00 7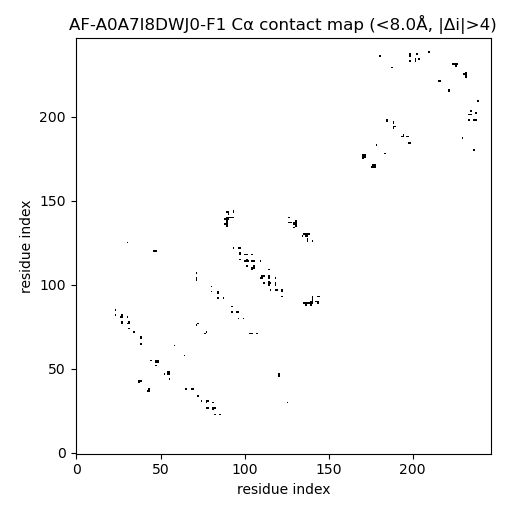8.25 180 SER A N 1
ATOM 1486 C CA . SE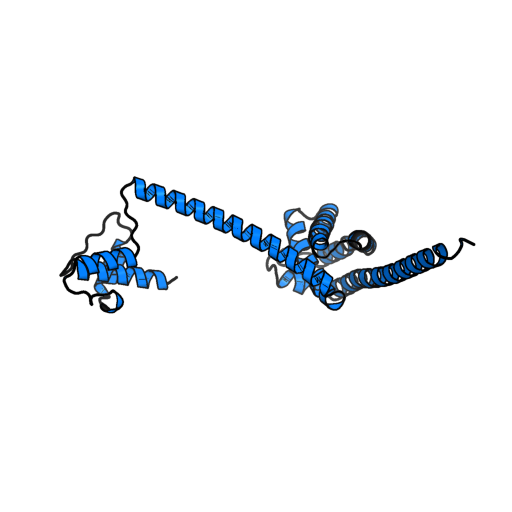R A 1 180 ? -22.242 -1.088 24.858 1.00 78.25 180 SER A CA 1
ATOM 1487 C C . SER A 1 180 ? -23.768 -1.170 24.978 1.00 78.25 180 SER A C 1
ATOM 1489 O O . SER A 1 180 ? -24.323 -1.257 26.080 1.00 78.25 180 SER A O 1
ATOM 1491 N N . ILE A 1 181 ? -24.462 -1.165 23.836 1.00 77.56 181 ILE A N 1
ATOM 1492 C CA . ILE A 1 181 ? -25.913 -1.397 23.803 1.00 77.56 181 ILE A CA 1
ATOM 1493 C C . ILE A 1 181 ? -26.226 -2.761 24.437 1.00 77.56 181 ILE A C 1
ATOM 1495 O O . ILE A 1 181 ? -27.171 -2.876 25.220 1.00 77.56 181 ILE A O 1
ATOM 1499 N N . GLU A 1 182 ? -25.387 -3.767 24.177 1.00 79.44 182 GLU A N 1
ATOM 1500 C CA . GLU A 1 182 ? -25.501 -5.109 24.743 1.00 79.44 182 GLU A CA 1
ATOM 1501 C C . GLU A 1 182 ? -25.314 -5.128 26.268 1.00 79.44 182 GLU A C 1
ATOM 1503 O O . GLU A 1 182 ? -26.050 -5.835 26.966 1.00 79.44 182 GLU A O 1
ATOM 1508 N N . ASP A 1 183 ? -24.370 -4.344 26.804 1.00 80.62 183 ASP A N 1
ATOM 1509 C CA . ASP A 1 183 ? -24.153 -4.228 28.253 1.00 80.62 183 ASP A CA 1
ATOM 1510 C C . ASP A 1 183 ? -25.401 -3.662 28.945 1.00 80.62 183 ASP A C 1
ATOM 1512 O O . ASP A 1 183 ? -25.885 -4.229 29.932 1.00 80.62 183 ASP A O 1
ATOM 1516 N N . ILE A 1 184 ? -25.965 -2.580 28.392 1.00 80.06 184 ILE A N 1
ATOM 1517 C CA . ILE A 1 184 ? -27.166 -1.929 28.932 1.00 80.06 184 ILE A CA 1
ATOM 1518 C C . ILE A 1 184 ? -28.378 -2.861 28.815 1.00 80.06 184 ILE A C 1
ATOM 1520 O O . ILE A 1 184 ? -29.160 -2.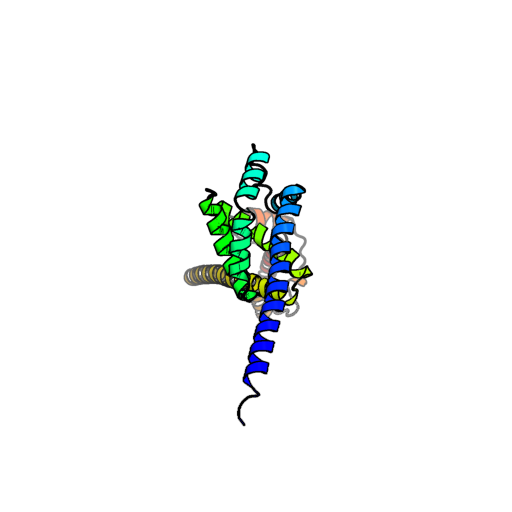981 29.761 1.00 80.06 184 ILE A O 1
ATOM 1524 N N . GLU A 1 185 ? -28.526 -3.574 27.696 1.00 76.94 185 GLU A N 1
ATOM 1525 C CA . GLU A 1 185 ? -29.615 -4.535 27.511 1.00 76.94 185 GLU A CA 1
ATOM 1526 C C . GLU A 1 185 ? -29.525 -5.701 28.511 1.00 76.94 185 GLU A C 1
ATOM 1528 O O . GLU A 1 185 ? -30.536 -6.102 29.097 1.00 76.94 185 GLU A O 1
ATOM 1533 N N . SER A 1 186 ? -28.319 -6.224 28.755 1.00 80.69 186 SER A N 1
ATOM 1534 C CA . SER A 1 186 ? -28.070 -7.237 29.787 1.00 80.69 186 SER A CA 1
ATOM 1535 C C . SER A 1 186 ? -28.487 -6.735 31.176 1.00 80.69 186 SER A C 1
ATOM 1537 O O . SER A 1 186 ? -29.126 -7.472 31.935 1.00 80.69 186 SER A O 1
ATOM 1539 N N . ASP A 1 187 ? -28.167 -5.486 31.513 1.00 79.50 187 ASP A N 1
ATOM 1540 C CA . ASP A 1 187 ? -28.510 -4.901 32.811 1.00 79.50 187 ASP A CA 1
ATOM 1541 C C . ASP A 1 187 ? -30.017 -4.657 32.973 1.00 79.50 187 ASP A C 1
ATOM 1543 O O . ASP A 1 187 ? -30.575 -4.935 34.043 1.00 79.50 187 ASP A O 1
ATOM 1547 N N . ILE A 1 188 ? -30.713 -4.230 31.914 1.00 75.50 188 ILE A N 1
ATOM 1548 C CA . ILE A 1 188 ? -32.181 -4.130 31.914 1.00 75.50 188 ILE A CA 1
ATOM 1549 C C . ILE A 1 188 ? -32.807 -5.519 32.102 1.00 75.50 188 ILE A C 1
ATOM 1551 O O . ILE A 1 188 ? -33.676 -5.688 32.957 1.00 75.50 188 ILE A O 1
ATOM 1555 N N . LYS A 1 189 ? -32.332 -6.547 31.385 1.00 76.69 189 LYS A N 1
ATOM 1556 C CA . LYS A 1 189 ? -32.854 -7.923 31.518 1.00 76.69 189 LYS A CA 1
ATOM 1557 C C . LYS A 1 189 ? -32.681 -8.486 32.928 1.00 76.69 189 LYS A C 1
ATOM 1559 O O . LYS A 1 189 ? -33.593 -9.130 33.433 1.00 76.69 189 LYS A O 1
ATOM 1564 N N . LYS A 1 190 ? -31.544 -8.221 33.582 1.00 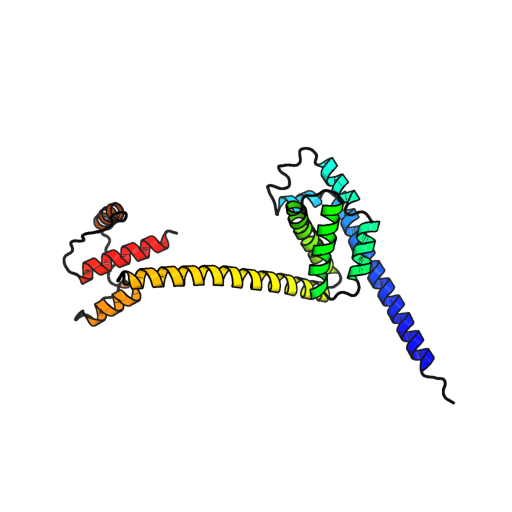77.12 190 LYS A N 1
ATOM 1565 C CA . LYS A 1 190 ? -31.292 -8.646 34.974 1.00 77.12 190 LYS A CA 1
ATOM 1566 C C . LYS A 1 190 ? -32.147 -7.901 35.999 1.00 77.12 190 LYS A C 1
ATOM 1568 O O . LYS A 1 190 ? -32.413 -8.446 37.068 1.00 77.12 190 LYS A O 1
ATOM 1573 N N . SER A 1 191 ? -32.515 -6.651 35.716 1.00 71.94 191 SER A N 1
ATOM 1574 C CA . SER A 1 191 ? -33.258 -5.792 36.648 1.00 71.94 191 SER A CA 1
ATOM 1575 C C . SER A 1 191 ? -34.774 -5.809 36.431 1.00 71.94 191 SER A C 1
ATOM 1577 O O . SER A 1 191 ? -35.515 -5.464 37.353 1.00 71.94 191 SER A O 1
ATOM 1579 N N . SER A 1 192 ? -35.251 -6.255 35.266 1.00 68.62 192 SER A N 1
ATOM 1580 C CA . SER A 1 192 ? -36.678 -6.373 34.960 1.00 68.62 192 SER A CA 1
ATOM 1581 C C . SER A 1 192 ? -37.236 -7.762 35.294 1.00 68.62 192 SER A C 1
ATOM 1583 O O . SER A 1 192 ? -36.566 -8.784 35.187 1.00 68.62 192 SER A O 1
ATOM 1585 N N . SER A 1 193 ? -38.520 -7.815 35.651 1.00 66.31 193 SER A N 1
ATOM 1586 C CA . SER A 1 193 ? -39.253 -9.075 35.864 1.00 66.31 193 SER A CA 1
ATOM 1587 C C . SER A 1 193 ? -39.655 -9.780 34.558 1.00 66.31 193 SER A C 1
ATOM 1589 O O . SER A 1 193 ? -40.293 -10.830 34.598 1.00 66.31 193 SER A O 1
ATOM 1591 N N . PHE A 1 194 ? -39.335 -9.191 33.402 1.00 62.06 194 PHE A N 1
ATOM 1592 C CA . PHE A 1 194 ? -39.781 -9.622 32.082 1.00 62.06 194 PHE A CA 1
ATOM 1593 C C . PHE A 1 194 ? -38.575 -9.964 31.194 1.00 62.06 194 PHE A C 1
ATOM 1595 O O . PHE A 1 194 ? -38.079 -9.132 30.440 1.00 62.06 194 PHE A O 1
ATOM 1602 N N . GLU A 1 195 ? -38.151 -11.231 31.217 1.00 61.47 195 GLU A N 1
ATOM 1603 C CA . GLU A 1 195 ? -37.025 -11.761 30.416 1.00 61.47 195 GLU A CA 1
ATOM 1604 C C . GLU A 1 195 ? -37.193 -11.607 28.890 1.00 61.47 195 GLU A C 1
ATOM 1606 O O . GLU A 1 195 ? -36.232 -11.772 28.142 1.00 61.47 195 GLU A O 1
ATOM 1611 N N . LYS A 1 196 ? -38.409 -11.304 28.414 1.00 63.25 196 LYS A N 1
ATOM 1612 C CA . LYS A 1 196 ? -38.736 -11.146 26.988 1.00 63.25 196 LYS A CA 1
ATOM 1613 C C . LYS A 1 196 ? -38.623 -9.709 26.463 1.00 63.25 196 LYS A C 1
ATOM 1615 O O . LYS A 1 196 ? -38.862 -9.509 25.279 1.00 63.25 196 LYS A O 1
ATOM 1620 N N . LEU A 1 197 ? -38.303 -8.724 27.308 1.00 63.97 197 LEU A N 1
ATOM 1621 C CA . LEU A 1 197 ? -38.041 -7.356 26.847 1.00 63.97 197 LEU A CA 1
ATOM 1622 C C . LEU A 1 197 ? -36.643 -7.304 26.209 1.00 63.97 197 LEU A C 1
ATOM 1624 O O . LEU A 1 197 ? -35.636 -7.557 26.872 1.00 63.97 197 LEU A O 1
ATOM 1628 N N . SER A 1 198 ? -36.591 -7.006 24.914 1.00 68.38 198 SER A N 1
ATOM 1629 C CA . SER A 1 198 ? -35.368 -6.762 24.141 1.00 68.38 198 SER A CA 1
ATOM 1630 C C . SER A 1 198 ? -35.523 -5.491 23.313 1.00 68.38 198 SER A C 1
ATOM 1632 O O . SER A 1 198 ? -36.650 -5.039 23.094 1.00 68.38 198 SER A O 1
ATOM 1634 N N . LEU A 1 199 ? -34.405 -4.939 22.828 1.00 66.94 199 LEU A N 1
ATOM 1635 C CA . LEU A 1 199 ? -34.430 -3.793 21.906 1.00 66.94 199 LEU A CA 1
ATOM 1636 C C . LEU A 1 199 ? -35.343 -4.076 20.703 1.00 66.94 199 LEU A C 1
ATOM 1638 O O . LEU A 1 199 ? -36.191 -3.266 20.361 1.00 66.94 199 LEU A O 1
ATOM 1642 N N . ASP A 1 200 ? -35.244 -5.285 20.146 1.00 65.94 200 ASP A N 1
ATOM 1643 C CA . ASP A 1 200 ? -36.025 -5.710 18.978 1.00 65.94 200 ASP A CA 1
ATOM 1644 C C . ASP A 1 200 ? -37.542 -5.845 19.245 1.00 65.94 200 ASP A C 1
ATOM 1646 O O . ASP A 1 200 ? -38.314 -6.057 18.316 1.00 65.94 200 ASP A O 1
ATOM 1650 N N . PHE A 1 201 ? -37.988 -5.771 20.507 1.00 65.06 201 PHE A N 1
ATOM 1651 C CA . PHE A 1 201 ? -39.412 -5.790 20.868 1.00 65.06 201 PHE A CA 1
ATOM 1652 C C . PHE A 1 201 ? -40.018 -4.381 20.947 1.00 65.06 201 PHE A C 1
ATOM 1654 O O . PHE A 1 201 ? -41.236 -4.223 20.853 1.00 65.06 201 PHE A O 1
ATOM 1661 N N . PHE A 1 202 ? -39.180 -3.360 21.129 1.00 65.00 202 PHE A N 1
ATOM 1662 C CA . PHE A 1 202 ? -39.584 -1.963 21.130 1.00 65.00 202 PHE A CA 1
ATOM 1663 C C . PHE A 1 202 ? -39.232 -1.342 19.779 1.00 65.00 202 PHE A C 1
ATOM 1665 O O . PHE A 1 202 ? -38.179 -0.744 19.637 1.00 65.00 202 PHE A O 1
ATOM 1672 N N . GLU A 1 203 ? -40.115 -1.432 18.791 1.00 59.59 203 GLU A N 1
ATOM 1673 C CA . GLU A 1 203 ? -40.154 -0.433 17.716 1.00 59.59 203 GLU A CA 1
ATOM 1674 C C . GLU A 1 203 ? -41.116 0.659 18.183 1.00 59.59 203 GLU A C 1
ATOM 1676 O O . GLU A 1 203 ? -42.331 0.451 18.233 1.00 59.59 203 GLU A O 1
ATOM 1681 N N . ILE A 1 204 ? -40.576 1.786 18.645 1.00 59.47 204 ILE A N 1
ATOM 1682 C CA . ILE A 1 204 ? -41.390 2.933 19.046 1.00 59.47 204 ILE A CA 1
ATOM 1683 C C . ILE A 1 204 ? -41.230 3.991 17.960 1.00 59.47 204 ILE A C 1
ATOM 1685 O O . ILE A 1 204 ? -40.220 4.678 17.920 1.00 59.47 204 ILE A O 1
ATOM 1689 N N . ASP A 1 205 ? -42.245 4.096 17.108 1.00 63.44 205 ASP A N 1
ATOM 1690 C CA . ASP A 1 205 ? -42.421 5.163 16.121 1.00 63.44 205 ASP A CA 1
ATOM 1691 C C . ASP A 1 205 ? -42.897 6.436 16.848 1.00 63.44 205 ASP A C 1
ATOM 1693 O O . ASP A 1 205 ? -44.097 6.689 16.995 1.00 63.44 205 ASP A O 1
ATOM 1697 N N . ASP A 1 206 ? -41.955 7.158 17.458 1.00 71.19 206 ASP A N 1
ATOM 1698 C CA . ASP A 1 206 ? -42.201 8.414 18.178 1.00 71.19 206 ASP A CA 1
ATOM 1699 C C . ASP A 1 206 ? -41.233 9.484 17.666 1.00 71.19 206 ASP A C 1
ATOM 1701 O O . ASP A 1 206 ? -40.319 9.916 18.370 1.00 71.19 206 ASP A O 1
ATOM 1705 N N . GLU A 1 207 ? -41.457 9.894 16.413 1.00 75.38 207 GLU A N 1
ATOM 1706 C CA . GLU A 1 207 ? -40.696 10.931 15.695 1.00 75.38 207 GLU A CA 1
ATOM 1707 C C . GLU A 1 207 ? -40.512 12.210 16.533 1.00 75.38 207 GLU A C 1
ATOM 1709 O O . GLU A 1 207 ? -39.481 12.875 16.457 1.00 75.38 207 GLU A O 1
ATOM 1714 N N . GLN A 1 208 ? -41.490 12.547 17.384 1.00 77.75 208 GLN A N 1
ATOM 1715 C CA . GLN A 1 208 ? -41.411 13.725 18.248 1.00 77.75 208 GLN A CA 1
ATOM 1716 C C . GLN A 1 208 ? -40.313 13.586 19.307 1.00 77.75 208 GLN A C 1
ATOM 1718 O O . GLN A 1 208 ? -39.603 14.552 19.578 1.00 77.75 208 GLN A O 1
ATOM 1723 N N . PHE A 1 209 ? -40.157 12.398 19.901 1.00 80.38 209 PHE A N 1
ATOM 1724 C CA . PHE A 1 209 ? -39.064 12.142 20.836 1.00 80.38 209 PHE A CA 1
ATOM 1725 C C . PHE A 1 209 ? -37.706 12.229 20.138 1.00 80.38 209 PHE A C 1
ATOM 1727 O O . PHE A 1 209 ? -36.779 12.796 20.708 1.00 80.38 209 PHE A O 1
ATOM 1734 N N . GLU A 1 210 ? -37.586 11.680 18.928 1.00 78.69 210 GLU A N 1
ATOM 1735 C CA . GLU A 1 210 ? -36.332 11.693 18.168 1.00 78.69 210 GLU A CA 1
ATOM 1736 C C . GLU A 1 210 ? -35.895 13.119 17.835 1.00 78.69 210 GLU A C 1
ATOM 1738 O O . GLU A 1 210 ? -34.755 13.476 18.118 1.00 78.69 210 GLU A O 1
ATOM 1743 N N . MET A 1 211 ? -36.818 13.955 17.345 1.00 80.31 211 MET A N 1
ATOM 1744 C CA . MET A 1 211 ? -36.556 15.373 17.081 1.00 80.31 211 MET A CA 1
ATOM 1745 C C . MET A 1 211 ? -36.137 16.130 18.350 1.00 80.31 211 MET A C 1
ATOM 1747 O O . MET A 1 211 ? -35.123 16.825 18.357 1.00 80.31 211 MET A O 1
ATOM 1751 N N . ASP A 1 212 ? -36.892 15.968 19.443 1.00 82.31 212 ASP A N 1
ATOM 1752 C CA . ASP A 1 212 ? -36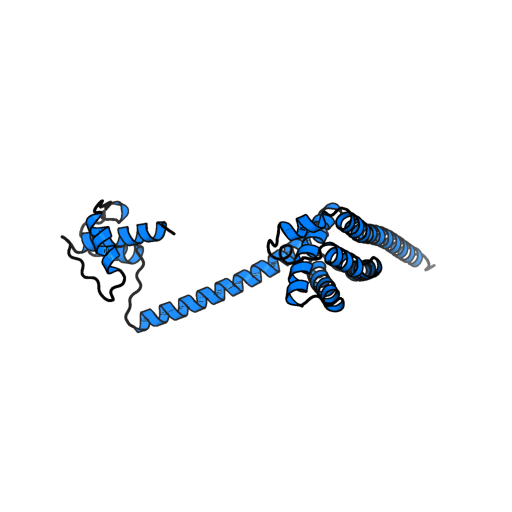.608 16.651 20.711 1.00 82.31 212 ASP A CA 1
ATOM 1753 C C . ASP A 1 212 ? -35.275 16.189 21.333 1.00 82.31 212 ASP A C 1
ATOM 1755 O O . ASP A 1 212 ? -34.633 16.943 22.074 1.00 82.31 212 ASP A O 1
ATOM 1759 N N . PHE A 1 213 ? -34.879 14.937 21.080 1.00 84.25 213 PHE A N 1
ATOM 1760 C CA . PHE A 1 213 ? -33.627 14.355 21.555 1.00 84.25 213 PHE A CA 1
ATOM 1761 C C . PHE A 1 213 ? -32.434 14.795 20.699 1.00 84.25 213 PHE A C 1
ATOM 1763 O O . PHE A 1 213 ? -31.407 15.168 21.267 1.00 84.25 213 PHE A O 1
ATOM 1770 N N . GLU A 1 214 ? -32.582 14.819 19.371 1.00 83.12 214 GLU A N 1
ATOM 1771 C CA . GLU A 1 214 ? -31.564 15.286 18.421 1.00 83.12 214 GLU A CA 1
ATOM 1772 C C . GLU A 1 214 ? -31.161 16.740 18.698 1.00 83.12 214 GLU A C 1
ATOM 1774 O O . GLU A 1 214 ? -29.973 17.034 18.848 1.00 83.12 214 GLU A O 1
ATOM 1779 N N . ASP A 1 215 ? -32.144 17.620 18.922 1.00 83.00 215 ASP A N 1
ATOM 1780 C CA . ASP A 1 215 ? -31.931 19.031 19.285 1.00 83.00 215 ASP A CA 1
ATOM 1781 C C . ASP A 1 215 ? -31.148 19.216 20.604 1.00 83.00 215 ASP A C 1
ATOM 1783 O O . ASP A 1 215 ? -30.664 20.312 20.910 1.00 83.00 215 ASP A O 1
ATOM 1787 N N . GLN A 1 216 ? -31.029 18.163 21.420 1.00 83.19 216 GLN A N 1
ATOM 1788 C CA . GLN A 1 216 ? -30.345 18.196 22.712 1.00 83.19 216 GLN A CA 1
ATOM 1789 C C . GLN A 1 216 ? -28.996 17.470 22.734 1.00 83.19 216 GLN A C 1
ATOM 1791 O O . GLN A 1 216 ? -28.317 17.568 23.760 1.00 83.19 216 GLN A O 1
ATOM 1796 N N . LEU A 1 217 ? -28.585 16.791 21.655 1.00 81.19 217 LEU A N 1
ATOM 1797 C CA . LEU A 1 217 ? -27.370 15.957 21.622 1.00 81.19 217 LEU A CA 1
ATOM 1798 C C . LEU A 1 217 ? -26.079 16.724 21.939 1.00 81.19 217 LEU A C 1
ATOM 1800 O O . LEU A 1 217 ? -25.172 16.164 22.551 1.00 81.19 217 LEU A O 1
ATOM 1804 N N . ASP A 1 218 ? -26.019 18.009 21.589 1.00 81.19 218 ASP A N 1
ATOM 1805 C CA . ASP A 1 218 ? -24.851 18.864 21.841 1.00 81.19 218 ASP A CA 1
ATOM 1806 C C . ASP A 1 218 ? -24.738 19.339 23.303 1.00 81.19 218 ASP A C 1
ATOM 1808 O O . ASP A 1 218 ? -23.742 19.959 23.694 1.00 81.19 218 ASP A O 1
ATOM 1812 N N . ASN A 1 219 ? -25.747 19.082 24.140 1.00 82.06 219 ASN A N 1
ATOM 1813 C CA . ASN A 1 219 ? -25.740 19.521 25.531 1.00 82.06 219 ASN A CA 1
ATOM 1814 C C . ASN A 1 219 ? -24.934 18.569 26.424 1.00 82.06 219 ASN A C 1
ATOM 1816 O O . ASN A 1 219 ? -25.096 17.354 26.385 1.00 82.06 219 ASN A O 1
ATOM 1820 N N . GLU A 1 220 ? -24.166 19.135 27.362 1.00 76.94 220 GLU A N 1
ATOM 1821 C CA . GLU A 1 220 ? -23.411 18.376 28.380 1.00 76.94 220 GLU A CA 1
ATOM 1822 C C . GLU A 1 220 ? -24.316 17.476 29.249 1.00 76.94 220 GLU A C 1
ATOM 1824 O O . GLU A 1 220 ? -23.874 16.475 29.816 1.00 76.94 220 GLU A O 1
ATOM 1829 N N . LYS A 1 221 ? -25.603 17.823 29.367 1.00 80.31 221 LYS A N 1
ATOM 1830 C CA . LYS A 1 221 ? -26.590 17.057 30.124 1.00 80.31 221 LYS A CA 1
ATOM 1831 C C . LYS A 1 221 ? -27.950 17.084 29.438 1.00 80.31 221 LYS A C 1
ATOM 1833 O O . LYS A 1 221 ? -28.542 18.149 29.283 1.00 80.31 221 LYS A O 1
ATOM 1838 N N . ILE A 1 222 ? -28.481 15.897 29.161 1.00 83.19 222 ILE A N 1
ATOM 1839 C CA . ILE A 1 222 ? -29.813 15.688 28.587 1.00 83.19 222 ILE A CA 1
ATOM 1840 C C . ILE A 1 222 ? -30.734 15.119 29.673 1.00 83.19 222 ILE A C 1
ATOM 1842 O O . ILE A 1 222 ? -30.345 14.222 30.427 1.00 83.19 222 ILE A O 1
ATOM 1846 N N . ILE A 1 223 ? -31.947 15.663 29.803 1.00 81.50 223 ILE A N 1
ATOM 1847 C CA . ILE A 1 223 ? -32.955 15.183 30.761 1.00 81.50 223 ILE A CA 1
ATOM 1848 C C . ILE A 1 223 ? -34.109 14.579 29.975 1.00 81.50 223 ILE A C 1
ATOM 1850 O O . ILE A 1 223 ? -34.810 15.283 29.258 1.00 81.50 223 ILE A O 1
ATOM 1854 N N . ILE A 1 224 ? -34.338 13.283 30.171 1.00 81.19 224 ILE A N 1
ATOM 1855 C CA . ILE A 1 224 ? -35.379 12.536 29.467 1.00 81.19 224 ILE A CA 1
ATOM 1856 C C . ILE A 1 224 ? -36.483 12.165 30.447 1.00 81.19 224 ILE A C 1
ATOM 1858 O O . ILE A 1 224 ? -36.224 11.637 31.532 1.00 81.19 224 ILE A O 1
ATOM 1862 N N . VAL A 1 225 ? -37.723 12.442 30.051 1.00 80.44 225 VAL A N 1
ATOM 1863 C CA . VAL A 1 225 ? -38.923 12.095 30.810 1.00 80.44 225 VAL A CA 1
ATOM 1864 C C . VAL A 1 225 ? -39.689 11.033 30.031 1.00 80.44 225 VAL A C 1
ATOM 1866 O O . VAL A 1 225 ? -40.154 11.287 28.927 1.00 80.44 225 VAL A O 1
ATOM 1869 N N . GLY A 1 226 ? -39.849 9.852 30.620 1.00 75.62 226 GLY A N 1
ATOM 1870 C CA . GLY A 1 226 ? -40.662 8.775 30.057 1.00 75.62 226 GLY A CA 1
ATOM 1871 C C . GLY A 1 226 ? -41.503 8.079 31.123 1.00 75.62 226 GLY A C 1
ATOM 1872 O O . GLY A 1 226 ? -41.432 8.411 32.308 1.00 75.62 226 GLY A O 1
ATOM 1873 N N . LYS A 1 227 ? -42.339 7.122 30.703 1.00 79.56 227 LYS A N 1
ATOM 1874 C CA . LYS A 1 227 ? -43.289 6.443 31.606 1.00 79.56 227 LYS A CA 1
ATOM 1875 C C . LYS A 1 227 ? -42.601 5.443 32.532 1.00 79.56 227 LYS A C 1
ATOM 1877 O O . LYS A 1 227 ? -43.032 5.273 33.670 1.00 79.56 227 LYS A O 1
ATOM 1882 N N . SER A 1 228 ? -41.538 4.798 32.057 1.00 80.25 228 SER A N 1
ATOM 1883 C CA . SER A 1 228 ? -40.656 3.961 32.868 1.00 80.25 228 SER A CA 1
ATOM 1884 C C . SER A 1 228 ? -39.190 4.177 32.500 1.00 80.25 228 SER A C 1
ATOM 1886 O O . SER A 1 228 ? -38.864 4.718 31.437 1.00 80.25 228 SER A O 1
ATOM 1888 N N . LYS A 1 229 ? -38.293 3.749 33.394 1.00 78.94 229 LYS A N 1
ATOM 1889 C CA . LYS A 1 229 ? -36.846 3.805 33.167 1.00 78.94 229 LYS A CA 1
ATOM 1890 C C . LYS A 1 229 ? -36.452 2.923 31.981 1.00 78.94 229 LYS A C 1
ATOM 1892 O O . LYS A 1 229 ? -35.641 3.336 31.163 1.00 78.94 229 LYS A O 1
ATOM 1897 N N . GLU A 1 230 ? -37.045 1.737 31.887 1.00 76.62 230 GLU A N 1
ATOM 1898 C CA . GLU A 1 230 ? -36.770 0.745 30.850 1.00 76.62 230 GLU A CA 1
ATOM 1899 C C . GLU A 1 230 ? -37.211 1.258 29.476 1.00 76.62 230 GLU A C 1
ATOM 1901 O O . GLU A 1 230 ? -36.413 1.247 28.547 1.00 76.62 230 GLU A O 1
ATOM 1906 N N . GLU A 1 231 ? -38.438 1.783 29.358 1.00 77.38 231 GLU A N 1
ATOM 1907 C CA . GLU A 1 231 ? -38.943 2.362 28.105 1.00 77.38 231 GLU A CA 1
ATOM 1908 C C . GLU A 1 231 ? -38.067 3.535 27.648 1.00 77.38 231 GLU A C 1
ATOM 1910 O O . GLU A 1 231 ? -37.690 3.608 26.483 1.00 77.38 231 GLU A O 1
ATOM 1915 N N . SER A 1 232 ? -37.703 4.429 28.573 1.00 81.62 232 SER A N 1
ATOM 1916 C CA . SER A 1 232 ? -36.853 5.584 28.259 1.00 81.62 232 SER A CA 1
ATOM 1917 C C . SER A 1 232 ? -35.467 5.155 27.772 1.00 81.62 232 SER A C 1
ATOM 1919 O O . SER A 1 232 ? -34.961 5.716 26.808 1.00 81.62 232 SER A O 1
ATOM 1921 N N . LEU A 1 233 ? -34.861 4.143 28.406 1.00 81.56 233 LEU A N 1
ATOM 1922 C CA . LEU A 1 233 ? -33.566 3.604 27.984 1.00 81.56 233 LEU A CA 1
ATOM 1923 C C . LEU A 1 233 ? -33.650 2.940 26.609 1.00 81.56 233 LEU A C 1
ATOM 1925 O O . LEU A 1 233 ? -32.807 3.218 25.765 1.00 81.56 233 LEU A O 1
ATOM 1929 N N . TYR A 1 234 ? -34.667 2.113 26.354 1.00 80.69 234 TYR A N 1
ATOM 1930 C CA . TYR A 1 234 ? -34.828 1.475 25.045 1.00 80.69 234 TYR A CA 1
ATOM 1931 C C . TYR A 1 234 ? -35.036 2.492 23.918 1.00 80.69 234 TYR A C 1
ATOM 1933 O O . TYR A 1 234 ? -34.453 2.321 22.853 1.00 80.69 234 TYR A O 1
ATOM 1941 N N . ARG A 1 235 ? -35.775 3.585 24.160 1.00 80.19 235 ARG A N 1
ATOM 1942 C CA . ARG A 1 235 ? -35.931 4.686 23.190 1.00 80.19 235 ARG A CA 1
ATOM 1943 C C . ARG A 1 235 ? -34.594 5.326 22.818 1.00 80.19 235 ARG A C 1
ATOM 1945 O O . ARG A 1 235 ? -34.301 5.475 21.639 1.00 80.19 235 ARG A O 1
ATOM 1952 N N . ILE A 1 236 ? -33.763 5.641 23.814 1.00 83.69 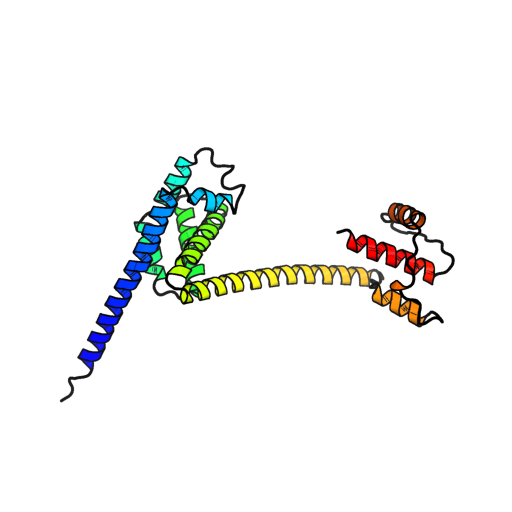236 ILE A N 1
ATOM 1953 C CA . ILE A 1 236 ? -32.421 6.202 23.585 1.00 83.69 236 ILE A CA 1
ATOM 1954 C C . ILE A 1 236 ? -31.561 5.219 22.786 1.00 83.69 236 ILE A C 1
ATOM 1956 O O . ILE A 1 236 ? -30.906 5.609 21.827 1.00 83.69 236 ILE A O 1
ATOM 1960 N N . LEU A 1 237 ? -31.561 3.940 23.172 1.00 82.75 237 LEU A N 1
ATOM 1961 C CA . LEU A 1 237 ? -30.741 2.922 22.514 1.00 82.75 237 LEU A CA 1
ATOM 1962 C C . LEU A 1 237 ? -31.182 2.665 21.070 1.00 82.75 237 LEU A C 1
ATOM 1964 O O . LEU A 1 237 ? -30.319 2.454 20.224 1.00 82.75 237 LEU A O 1
ATOM 1968 N N . ASN A 1 238 ? -32.485 2.704 20.781 1.00 80.38 238 ASN A N 1
ATOM 1969 C CA . ASN A 1 238 ? -33.004 2.604 19.416 1.00 80.38 238 ASN A CA 1
ATOM 1970 C C . ASN A 1 238 ? -32.572 3.792 18.563 1.00 80.38 238 ASN A C 1
ATOM 1972 O O . ASN A 1 238 ? -31.996 3.572 17.503 1.00 80.38 238 ASN A O 1
ATOM 1976 N N . TYR A 1 239 ? -32.745 5.021 19.066 1.00 80.81 239 TYR A N 1
ATOM 1977 C CA . TYR A 1 239 ? -32.274 6.215 18.366 1.00 80.81 239 TYR A CA 1
ATOM 1978 C C . TYR A 1 239 ? -30.775 6.121 18.064 1.00 80.81 239 TYR A C 1
ATOM 1980 O O . TYR A 1 239 ? -30.363 6.282 16.923 1.00 80.81 239 TYR A O 1
ATOM 1988 N N . LEU A 1 240 ? -29.945 5.771 19.054 1.00 80.12 240 LEU A N 1
ATOM 1989 C CA . LEU A 1 240 ? -28.499 5.621 18.851 1.00 80.12 240 LEU A CA 1
ATOM 1990 C C . LEU A 1 240 ? -28.162 4.498 17.857 1.00 80.12 240 LEU A C 1
ATOM 1992 O O . LEU A 1 240 ? -27.257 4.654 17.040 1.00 80.12 240 LEU A O 1
ATOM 1996 N N . LYS A 1 241 ? -28.884 3.372 17.901 1.00 78.44 241 LYS A N 1
ATOM 1997 C CA . LYS A 1 241 ? -28.710 2.246 16.969 1.00 78.44 241 LYS A CA 1
ATOM 1998 C C . LYS A 1 241 ? -29.042 2.647 15.533 1.00 78.44 241 LYS A C 1
ATOM 2000 O O . LYS A 1 241 ? -28.355 2.186 14.626 1.00 78.44 241 LYS A O 1
ATOM 2005 N N . ASP A 1 242 ? -30.075 3.457 15.325 1.00 74.75 242 ASP A N 1
ATOM 2006 C CA . ASP A 1 242 ? -30.494 3.898 13.994 1.00 74.75 242 ASP A CA 1
ATOM 2007 C C . ASP A 1 242 ? -29.661 5.079 13.487 1.00 74.75 242 ASP A C 1
ATOM 2009 O O . ASP A 1 242 ? -29.261 5.068 12.326 1.00 74.75 242 ASP A O 1
ATOM 2013 N N . PHE A 1 243 ? -29.259 6.000 14.365 1.00 69.88 243 PHE A N 1
ATOM 2014 C CA . PHE A 1 243 ? -28.281 7.049 14.065 1.00 69.88 243 PHE A CA 1
ATOM 2015 C C . PHE A 1 243 ? -26.959 6.456 13.544 1.00 69.88 243 PHE A C 1
ATOM 2017 O O . PHE A 1 243 ? -26.414 6.915 12.545 1.00 69.88 243 PHE A O 1
ATOM 2024 N N . LEU A 1 244 ? -26.486 5.360 14.151 1.00 59.56 244 LEU A N 1
ATOM 2025 C CA . LEU A 1 244 ? -25.275 4.642 13.725 1.00 59.56 244 LEU A CA 1
ATOM 2026 C C . LEU A 1 244 ? -25.412 3.890 12.387 1.00 59.56 244 LEU A C 1
ATOM 2028 O O . LEU A 1 244 ? -24.401 3.449 11.845 1.00 59.56 244 LEU A O 1
ATOM 2032 N N . LYS A 1 245 ? -26.627 3.700 11.857 1.00 59.41 245 LYS A N 1
ATOM 2033 C CA . LYS A 1 245 ? -26.852 3.078 10.536 1.00 59.41 245 LYS A CA 1
ATOM 2034 C C . LYS A 1 245 ? -26.879 4.094 9.389 1.00 59.41 245 LYS A C 1
ATOM 2036 O O . LYS A 1 245 ? -26.990 3.671 8.240 1.00 59.41 245 LYS A O 1
ATOM 2041 N N . ILE A 1 246 ? -26.862 5.396 9.689 1.00 45.75 246 ILE A N 1
ATOM 2042 C CA . ILE A 1 246 ? -27.029 6.477 8.701 1.00 45.75 246 ILE A CA 1
ATOM 2043 C C . ILE A 1 246 ? -25.674 6.994 8.153 1.00 45.75 246 ILE A C 1
ATOM 2045 O O . ILE A 1 246 ? -25.668 7.763 7.192 1.00 45.75 246 ILE A O 1
ATOM 2049 N N . GLU A 1 247 ? -24.530 6.508 8.650 1.00 38.34 247 GLU A N 1
ATOM 2050 C CA . GLU A 1 247 ? -23.198 6.691 8.024 1.00 38.34 247 GLU A CA 1
ATOM 2051 C C . GLU A 1 247 ? -22.778 5.501 7.143 1.00 38.34 247 GLU A C 1
ATOM 2053 O O . GLU A 1 247 ? -22.125 5.751 6.100 1.00 38.34 247 GLU A O 1
#

Foldseek 3Di:
DPPDPPVVVVVVVVVVVVVLVVVLCVLLCLLVVVLVVCLVVVVVCVLCVVPDVPVVVPCPPPVVVSVLSCVLSPSVLSNVLSVVLSVDALLVNLVSLQVSQLVSCVVSPHDSVVSNVVSVSVSVVSLVSCCVPPVRSSVNNVVNVVVVVVVVVVVVVVVVVVVVVVVVVVCVVVVNDDDDLVRVQVVCCVVDPDVPDDLVVDPDPDVVCLVVVVVCPPPPDDDDDDPDPSNRSSVVSNSVVVVVVPD

Solvent-accessible surface area (backbone atoms only — not comparable to full-atom values): 14275 Å² total; per-residue (Å²): 142,91,87,77,66,64,67,57,51,54,53,50,50,50,54,50,51,51,53,49,51,56,50,49,50,50,55,45,51,42,55,51,50,47,50,54,48,38,64,69,66,61,52,54,53,58,66,44,52,78,77,30,76,65,70,64,74,72,47,94,51,59,67,58,54,51,50,50,49,52,60,64,64,23,68,69,53,48,49,54,56,48,66,73,44,62,89,48,51,23,61,52,34,50,65,48,51,51,50,53,45,24,51,47,32,40,77,75,68,39,53,70,72,56,14,52,58,53,31,54,51,53,50,53,53,56,42,66,54,34,43,82,79,40,48,69,47,30,48,38,28,51,51,40,53,51,49,54,52,50,52,53,51,49,53,54,51,50,54,53,51,52,52,50,54,52,54,54,55,49,40,54,72,74,73,43,81,87,69,54,74,67,54,54,51,51,52,49,38,75,74,44,97,50,81,81,68,48,70,92,71,61,83,76,95,48,68,67,58,53,54,62,47,60,80,38,65,89,46,97,72,78,88,85,87,60,97,42,71,67,60,43,50,47,52,53,52,49,51,53,57,53,59,68,69,74,117

Sequence (247 aa):
MKYSNETSLIGKAANSLDIKGAIIGKTLDFIIQFINNKVNEKKWKNLFLETGEQVVKNLDDQDGFKNDLLVIFSKDNMQNIAEKSYDKRGYELISYLENEIVELFIEYGVSERNAHEYSYHFIQIILDELKQYDTDKALESYLEIWRKQSEQNYFSLKKQLDAIEIEVKKLGKDNIHVLSIEDIESDIKKSSSFEKLSLDFFEIDDEQFEMDFEDQLDNEKIIIVGKSKEESLYRILNYLKDFLKIE

Mean predicted aligned error: 16.63 Å

Secondary structure (DSSP, 8-state):
---SSHHHHHHHHHHHHHHHHHHHHHHHHHHHHHHHHHHHTTTHHHHHHTT-HHHHHT-S-HHHHHHHHHHHT-HHHHHHHHHHHTT--HHHHHHHHHHHHHHHHHHTT--HHHHHHHHHHHHHHHHHHHTTT-HHHHHHHHHHHHHHHHHHHHHHHHHHHHHHHHHHHHHHHTT-----HHHHHHHHHHHSS-TT--GGG-----HHHHHHHHTTTTSS------SSHHHHHHHHHHHHHHHTT--

pLDDT: mean 70.68, std 17.47, range [31.12, 97.12]

Organism: NCBI:txid1982626